Protein AF-A0A1G3ZNA2-F1 (afdb_monomer_lite)

pLDDT: mean 89.05, std 10.13, range [45.25, 96.88]

Foldseek 3Di:
DLVVVLVVQLVVCVVVLVLVSNLVSLLVVCLVVVLPPVSLVSLLVSLVSVVVVCVVVDDPVNVVCVVVLVVVLVVLLVVLVVCVVVVVLSVSSSSLSVSCSNVVLDLSSLVSQLVSQVSDVVRSLSSNLVSLVSNLVPDDLLDPVNLVSLLVSLVSQQPADPVRARNHLPSSLVSLVSNCVNPVPPPSSVVSNVSSVVSVVVVVVVPDPPPD

Structure (mmCIF, N/CA/C/O backbone):
data_AF-A0A1G3ZNA2-F1
#
_entry.id   AF-A0A1G3ZNA2-F1
#
loop_
_atom_site.group_PDB
_atom_site.id
_atom_site.type_symbol
_atom_site.label_atom_id
_atom_site.label_alt_id
_atom_site.label_comp_id
_atom_site.label_asym_id
_atom_site.label_entity_id
_atom_site.label_seq_id
_atom_site.pdbx_PDB_ins_code
_atom_site.Cartn_x
_atom_site.Cartn_y
_atom_site.Cartn_z
_atom_site.occupancy
_atom_site.B_iso_or_equiv
_atom_site.auth_seq_id
_atom_site.auth_comp_id
_atom_site.auth_asym_id
_atom_site.auth_atom_id
_atom_site.pdbx_PDB_model_num
ATOM 1 N N . MET A 1 1 ? -20.125 17.816 -2.958 1.00 62.84 1 MET A N 1
ATOM 2 C CA . MET A 1 1 ? -20.484 18.181 -1.564 1.00 62.84 1 MET A CA 1
ATOM 3 C C . MET A 1 1 ? -20.274 17.024 -0.586 1.00 62.84 1 MET A C 1
ATOM 5 O O . MET A 1 1 ? -19.603 17.239 0.411 1.00 62.84 1 MET A O 1
ATOM 9 N N . LEU A 1 2 ? -20.735 15.800 -0.886 1.00 81.75 2 LEU A N 1
ATOM 10 C CA . LEU A 1 2 ? -20.576 14.622 -0.008 1.00 81.75 2 LEU A CA 1
ATOM 11 C C . LEU A 1 2 ? -19.120 14.313 0.393 1.00 81.75 2 LEU A C 1
ATOM 13 O O . LEU A 1 2 ? -18.836 14.129 1.573 1.00 81.75 2 LEU A O 1
ATOM 17 N N . LYS A 1 3 ? -18.173 14.338 -0.556 1.00 87.25 3 LYS A N 1
ATOM 18 C CA . LYS A 1 3 ? -16.741 14.115 -0.281 1.00 87.25 3 LYS A CA 1
ATOM 19 C C . LYS A 1 3 ? -16.181 15.053 0.794 1.00 87.25 3 LYS A C 1
ATOM 21 O O . LYS A 1 3 ? -15.595 14.597 1.771 1.00 87.25 3 LYS A O 1
ATOM 26 N N . GLN A 1 4 ? -16.405 16.360 0.645 1.00 89.62 4 GLN A N 1
ATOM 27 C CA . GLN A 1 4 ? -15.952 17.373 1.607 1.00 89.62 4 GLN A CA 1
ATOM 28 C C . GLN A 1 4 ? -16.576 17.163 2.990 1.00 89.62 4 GLN A C 1
ATOM 30 O O . GLN A 1 4 ? -15.895 17.311 4.004 1.00 89.62 4 GLN A O 1
ATOM 35 N N . GLU A 1 5 ? -17.848 16.767 3.041 1.00 92.56 5 GLU A N 1
ATOM 36 C CA . GLU A 1 5 ? -18.521 16.455 4.298 1.00 92.56 5 GLU A CA 1
ATOM 37 C C . GLU A 1 5 ? -17.860 15.262 5.006 1.00 92.56 5 GLU A C 1
ATOM 39 O O . GLU A 1 5 ? -17.520 15.372 6.188 1.00 92.56 5 GLU A O 1
ATOM 44 N N . PHE A 1 6 ? -17.594 14.162 4.290 1.00 93.12 6 PHE A N 1
ATOM 45 C CA . PHE A 1 6 ? -16.893 12.999 4.845 1.00 93.12 6 PHE A CA 1
ATOM 46 C C . PHE A 1 6 ? -15.496 13.357 5.358 1.00 93.12 6 PHE A C 1
ATOM 48 O O . PHE A 1 6 ? -15.155 12.987 6.483 1.00 93.12 6 PHE A O 1
ATOM 55 N N . PHE A 1 7 ? -14.715 14.123 4.590 1.00 93.94 7 PHE A N 1
ATOM 56 C CA . PHE A 1 7 ? -13.399 14.593 5.029 1.00 93.94 7 PHE A CA 1
ATOM 57 C C . PHE A 1 7 ? -13.486 15.478 6.269 1.00 93.94 7 PHE A C 1
ATOM 59 O O . PHE A 1 7 ? -12.749 15.251 7.223 1.00 93.94 7 PHE A O 1
ATOM 66 N N . SER A 1 8 ? -14.418 16.431 6.316 1.00 94.81 8 SER A N 1
ATOM 67 C CA . SER A 1 8 ? -14.576 17.308 7.481 1.00 94.81 8 SER A CA 1
ATOM 68 C C . SER A 1 8 ? -14.894 16.522 8.761 1.00 94.81 8 SER A C 1
ATOM 70 O O . SER A 1 8 ? -14.314 16.787 9.816 1.00 94.81 8 SER A O 1
ATOM 72 N N . LYS A 1 9 ? -15.762 15.503 8.673 1.00 95.69 9 LYS A N 1
ATOM 73 C CA . LYS A 1 9 ? -16.102 14.619 9.798 1.00 95.69 9 LYS A CA 1
ATOM 74 C C . LYS A 1 9 ? -14.915 13.747 10.200 1.00 95.69 9 LYS A C 1
ATOM 76 O O . LYS A 1 9 ? -14.642 13.602 11.389 1.00 95.69 9 LYS A O 1
ATOM 81 N N . ALA A 1 10 ? -14.204 13.187 9.224 1.00 95.44 10 ALA A N 1
ATOM 82 C CA . ALA A 1 10 ? -13.059 12.317 9.461 1.00 95.44 10 ALA A CA 1
ATOM 83 C C . ALA A 1 10 ? -11.868 13.061 10.077 1.00 95.44 10 ALA A C 1
ATOM 85 O O . ALA A 1 10 ? -11.238 12.523 10.988 1.00 95.44 10 ALA A O 1
ATOM 86 N N . LEU A 1 11 ? -11.594 14.290 9.627 1.00 95.62 11 LEU A N 1
ATOM 87 C CA . LEU A 1 11 ? -10.539 15.150 10.163 1.00 95.62 11 LEU A CA 1
ATOM 88 C C . LEU A 1 11 ? -10.843 15.569 11.602 1.00 95.62 11 LEU A C 1
ATOM 90 O O . LEU A 1 11 ? -10.009 15.339 12.471 1.00 95.62 11 LEU A O 1
ATOM 94 N N . LYS A 1 12 ? -12.066 16.037 11.888 1.00 96.88 12 LYS A N 1
ATOM 95 C CA . LYS A 1 12 ? -12.501 16.316 13.269 1.00 96.88 12 LYS A CA 1
ATOM 96 C C . LYS A 1 12 ? -12.360 15.082 14.162 1.00 96.88 12 LYS A C 1
ATOM 98 O O . LYS A 1 12 ? -11.807 15.156 15.253 1.00 96.88 12 LYS A O 1
ATOM 103 N N . ALA A 1 13 ? -12.815 13.916 13.699 1.00 95.88 13 ALA A N 1
ATOM 104 C CA . ALA A 1 13 ? -12.649 12.671 14.448 1.00 95.88 13 ALA A CA 1
ATOM 105 C C . ALA A 1 13 ? -11.168 12.326 14.692 1.00 95.88 13 ALA A C 1
ATOM 107 O O . ALA A 1 13 ? -10.822 11.864 15.780 1.00 95.88 13 ALA A O 1
ATOM 108 N N . MET A 1 14 ? -10.294 12.597 13.719 1.00 95.00 14 MET A N 1
ATOM 109 C CA . MET A 1 14 ? -8.856 12.362 13.835 1.00 95.00 14 MET A CA 1
ATOM 110 C C . MET A 1 14 ? -8.210 13.300 14.865 1.00 95.00 14 MET A C 1
ATOM 112 O O . MET A 1 14 ? -7.397 12.843 15.668 1.00 95.00 14 MET A O 1
ATOM 116 N N . GLU A 1 15 ? -8.608 14.575 14.898 1.00 95.19 15 GLU A N 1
ATOM 117 C CA . GLU A 1 15 ? -8.178 15.559 15.907 1.00 95.19 15 GLU A CA 1
ATOM 118 C C . GLU A 1 15 ? -8.543 15.103 17.325 1.00 95.19 15 GLU A C 1
ATOM 120 O O . GLU A 1 15 ? -7.711 15.135 18.233 1.00 95.19 15 GLU A O 1
ATOM 125 N N . PHE A 1 16 ? -9.751 14.559 17.501 1.00 95.69 16 PHE A N 1
ATOM 126 C CA . PHE A 1 16 ? -10.198 13.965 18.765 1.00 95.69 16 PHE A CA 1
ATOM 127 C C . PHE A 1 16 ? -9.634 12.558 19.033 1.00 95.69 16 PHE A C 1
ATOM 129 O O . PHE A 1 16 ? -10.037 11.908 19.999 1.00 95.69 16 PHE A O 1
ATOM 136 N N . LYS A 1 17 ? -8.708 12.058 18.200 1.00 94.50 17 LYS A N 1
ATOM 137 C CA . LYS A 1 17 ? -8.129 10.702 18.283 1.00 94.50 17 LYS A CA 1
ATOM 138 C C . LYS A 1 17 ? -9.183 9.584 18.276 1.00 94.50 17 LYS A C 1
ATOM 140 O O . LYS A 1 17 ? -8.945 8.483 18.782 1.00 94.50 17 LYS A O 1
ATOM 145 N N . ASN A 1 18 ? -10.348 9.850 17.690 1.00 95.81 18 ASN A N 1
ATOM 146 C CA . ASN A 1 18 ? -11.407 8.876 17.462 1.00 95.81 18 ASN A CA 1
ATOM 147 C C . ASN A 1 18 ? -11.158 8.151 16.132 1.00 95.81 18 ASN A C 1
ATOM 149 O O . ASN A 1 18 ? -11.825 8.378 15.120 1.00 95.81 18 ASN A O 1
ATOM 153 N N . TYR A 1 19 ? -10.161 7.267 16.153 1.00 95.75 19 TYR A N 1
ATOM 154 C CA . TYR A 1 19 ? -9.684 6.571 14.961 1.00 95.75 19 TYR A CA 1
ATOM 155 C C . TYR A 1 19 ? -10.745 5.666 14.327 1.00 95.75 19 TYR A C 1
ATOM 157 O O . TYR A 1 19 ? -10.782 5.545 13.107 1.00 95.75 19 TYR A O 1
ATOM 165 N N . ASP A 1 20 ? -11.625 5.060 15.129 1.00 94.81 20 ASP A N 1
ATOM 166 C CA . ASP A 1 20 ? -12.709 4.211 14.622 1.00 94.81 20 ASP A CA 1
ATOM 167 C C . ASP A 1 20 ? -13.671 5.009 13.737 1.00 94.81 20 ASP A C 1
ATOM 169 O O . ASP A 1 20 ? -14.027 4.565 12.645 1.00 94.81 20 ASP A O 1
ATOM 173 N N . SER A 1 21 ? -14.026 6.224 14.164 1.00 95.38 21 SER A N 1
ATOM 174 C CA . SER A 1 21 ? -14.893 7.104 13.377 1.00 95.38 21 SER A CA 1
ATOM 175 C C . SER A 1 21 ? -14.189 7.621 12.124 1.00 95.38 21 SER A C 1
ATOM 177 O O . SER A 1 21 ? -14.803 7.658 11.061 1.00 95.38 21 SER A O 1
ATOM 179 N N . THR A 1 22 ? -12.901 7.976 12.207 1.00 96.69 22 THR A N 1
ATOM 180 C CA . THR A 1 22 ? -12.117 8.368 11.023 1.00 96.69 22 THR A CA 1
ATOM 181 C C . THR A 1 22 ? -12.086 7.248 9.982 1.00 96.69 22 THR A C 1
ATOM 183 O O . THR A 1 22 ? -12.386 7.497 8.816 1.00 96.69 22 THR A O 1
ATOM 186 N N . ILE A 1 23 ? -11.788 6.012 10.398 1.00 96.38 23 ILE A N 1
ATOM 187 C CA . ILE A 1 23 ? -11.774 4.843 9.508 1.00 96.38 23 ILE A CA 1
ATOM 188 C C . ILE A 1 23 ? -13.160 4.627 8.893 1.00 96.38 23 ILE A C 1
ATOM 190 O O . ILE A 1 23 ? -13.258 4.461 7.681 1.00 96.38 23 ILE A O 1
ATOM 194 N N . TYR A 1 24 ? -14.226 4.684 9.698 1.00 95.88 24 TYR A N 1
ATOM 195 C CA . TYR A 1 24 ? -15.600 4.508 9.226 1.00 95.88 24 TYR A CA 1
ATOM 196 C C . TYR A 1 24 ? -15.977 5.516 8.133 1.00 95.88 24 TYR A C 1
ATOM 198 O O . TYR A 1 24 ? -16.432 5.120 7.061 1.00 95.88 24 TYR A O 1
ATOM 206 N N . TRP A 1 25 ? -15.761 6.814 8.370 1.00 96.25 25 TRP A N 1
ATOM 207 C CA . TRP A 1 25 ? -16.115 7.846 7.392 1.00 96.25 25 TRP A CA 1
ATOM 208 C C . TRP A 1 25 ? -15.314 7.719 6.098 1.00 96.25 25 TRP A C 1
ATOM 210 O O . TRP A 1 25 ? -15.872 7.898 5.018 1.00 96.25 25 TRP A O 1
ATOM 220 N N . MET A 1 26 ? -14.029 7.370 6.191 1.00 96.44 26 MET A N 1
ATOM 221 C CA . MET A 1 26 ? -13.202 7.163 5.004 1.00 96.44 26 MET A CA 1
ATOM 222 C C . MET A 1 26 ? -13.595 5.898 4.241 1.00 96.44 26 MET A C 1
ATOM 224 O O . MET A 1 26 ? -13.663 5.938 3.020 1.00 96.44 26 MET A O 1
ATOM 228 N N . GLN A 1 27 ? -13.940 4.804 4.922 1.00 94.38 27 GLN A N 1
ATOM 229 C CA . GLN A 1 27 ? -14.444 3.594 4.265 1.00 94.38 27 GLN A CA 1
ATOM 230 C C . GLN A 1 27 ? -15.774 3.846 3.549 1.00 94.38 27 GLN A C 1
ATOM 232 O O . GLN A 1 27 ? -15.940 3.401 2.420 1.00 94.38 27 GLN A O 1
ATOM 237 N N . ARG A 1 28 ? -16.685 4.627 4.145 1.00 94.19 28 ARG A N 1
ATOM 238 C CA . ARG A 1 28 ? -17.930 5.054 3.484 1.00 94.19 28 ARG A CA 1
ATOM 239 C C . ARG A 1 28 ? -17.680 5.888 2.236 1.00 94.19 28 ARG A C 1
ATOM 241 O O . ARG A 1 28 ? -18.372 5.710 1.240 1.00 94.19 28 ARG A O 1
ATOM 248 N N . LEU A 1 29 ? -16.694 6.780 2.282 1.00 94.12 29 LEU A N 1
ATOM 249 C CA . LEU A 1 29 ? -16.289 7.530 1.100 1.00 94.12 29 LEU A CA 1
ATOM 250 C C . LEU A 1 29 ? -15.703 6.596 0.031 1.00 94.12 29 LEU A C 1
ATOM 252 O O . LEU A 1 29 ? -16.058 6.722 -1.131 1.00 94.12 29 LEU A O 1
ATOM 256 N N . LEU A 1 30 ? -14.877 5.622 0.416 1.00 93.56 30 LEU A N 1
ATOM 257 C CA . LEU A 1 30 ? -14.261 4.658 -0.504 1.00 93.56 30 LEU A CA 1
ATOM 258 C C . LEU A 1 30 ? -15.250 3.645 -1.097 1.00 93.56 30 LEU A C 1
ATOM 260 O O . LEU A 1 30 ? -14.999 3.114 -2.174 1.00 93.56 30 LEU A O 1
ATOM 264 N N . GLU A 1 31 ? -16.381 3.385 -0.438 1.00 92.31 31 GLU A N 1
ATOM 265 C CA . GLU A 1 31 ? -17.504 2.645 -1.032 1.00 92.31 31 GLU A CA 1
ATOM 266 C C . GLU A 1 31 ? -18.092 3.389 -2.246 1.00 92.31 31 GLU A C 1
ATOM 268 O O . GLU A 1 31 ? -18.599 2.744 -3.162 1.00 92.31 31 GLU A O 1
ATOM 273 N N . GLN A 1 32 ? -18.011 4.725 -2.260 1.00 91.31 32 GLN A N 1
ATOM 274 C CA . GLN A 1 32 ? -18.531 5.587 -3.326 1.00 91.31 32 GLN A CA 1
ATOM 275 C C . GLN A 1 32 ? -17.454 5.951 -4.361 1.00 91.31 32 GLN A C 1
ATOM 277 O O . GLN A 1 32 ? -17.686 5.831 -5.560 1.00 91.31 32 GLN A O 1
ATOM 282 N N . GLU A 1 33 ? -16.275 6.374 -3.899 1.00 91.50 33 GLU A N 1
ATOM 283 C CA . GLU A 1 33 ? -15.139 6.834 -4.706 1.00 91.50 33 GLU A CA 1
ATOM 284 C C . GLU A 1 33 ? -13.919 5.936 -4.462 1.00 91.50 33 GLU A C 1
ATOM 286 O O . GLU A 1 33 ? -13.092 6.174 -3.576 1.00 91.50 33 GLU A O 1
ATOM 291 N N . GLN A 1 34 ? -13.791 4.880 -5.264 1.00 88.44 34 GLN A N 1
ATOM 292 C CA . GLN A 1 34 ? -12.715 3.894 -5.122 1.00 88.44 34 GLN A CA 1
ATOM 293 C C . GLN A 1 34 ? -11.367 4.351 -5.664 1.00 88.44 34 GLN A C 1
ATOM 295 O O . GLN A 1 34 ? -10.378 3.655 -5.485 1.00 88.44 34 GLN A O 1
ATOM 300 N N . ASP A 1 35 ? -11.261 5.505 -6.287 1.00 89.94 35 ASP A N 1
ATOM 301 C CA . ASP A 1 35 ? -10.009 6.090 -6.762 1.00 89.94 35 ASP A CA 1
ATOM 302 C C . ASP A 1 35 ? -9.413 7.095 -5.760 1.00 89.94 35 ASP A C 1
ATOM 304 O O . ASP A 1 35 ? -8.260 7.502 -5.897 1.00 89.94 35 ASP A O 1
ATOM 308 N N . CYS A 1 36 ? -10.151 7.455 -4.702 1.00 93.88 36 CYS A N 1
ATOM 309 C CA . CYS A 1 36 ? -9.722 8.470 -3.747 1.00 93.88 36 CYS A CA 1
ATOM 310 C C . CYS A 1 36 ? -8.544 7.987 -2.877 1.00 93.88 36 CYS A C 1
ATOM 312 O O . CYS A 1 36 ? -8.714 7.333 -1.843 1.00 93.88 36 CYS A O 1
ATOM 314 N N . LEU A 1 37 ? -7.320 8.323 -3.290 1.00 94.31 37 LEU A N 1
ATOM 315 C CA . LEU A 1 37 ? -6.096 7.985 -2.559 1.00 94.31 37 LEU A CA 1
ATOM 316 C C . LEU A 1 37 ? -6.026 8.673 -1.189 1.00 94.31 37 LEU A C 1
ATOM 318 O O . LEU A 1 37 ? -5.658 8.044 -0.201 1.00 94.31 37 LEU A O 1
ATOM 322 N N . GLU A 1 38 ? -6.416 9.942 -1.110 1.00 94.88 38 GLU A N 1
ATOM 323 C CA . GLU A 1 38 ? -6.369 10.740 0.123 1.00 94.88 38 GLU A CA 1
ATOM 324 C C . GLU A 1 38 ? -7.197 10.099 1.247 1.00 94.88 38 GLU A C 1
ATOM 326 O O . GLU A 1 38 ? -6.752 10.009 2.393 1.00 94.88 38 GLU A O 1
ATOM 331 N N . ALA A 1 39 ? -8.381 9.575 0.909 1.00 95.31 39 ALA A N 1
ATOM 332 C CA . ALA A 1 39 ? -9.236 8.877 1.861 1.00 95.31 39 ALA A CA 1
ATOM 333 C C . ALA A 1 39 ? -8.575 7.588 2.371 1.00 95.31 39 ALA A C 1
ATOM 335 O O . ALA A 1 39 ? -8.612 7.311 3.572 1.00 95.31 39 ALA A O 1
ATOM 336 N N . ARG A 1 40 ? -7.896 6.835 1.493 1.00 95.38 40 ARG A N 1
ATOM 337 C CA . ARG A 1 40 ? -7.120 5.643 1.883 1.00 95.38 40 ARG A CA 1
ATOM 338 C C . ARG A 1 40 ? -5.948 5.983 2.782 1.00 95.38 40 ARG A C 1
ATOM 340 O O . ARG A 1 40 ? -5.722 5.291 3.772 1.00 95.38 40 ARG A O 1
ATOM 347 N N . GLN A 1 41 ? -5.213 7.043 2.461 1.00 95.62 41 GLN A N 1
ATOM 348 C CA . GLN A 1 41 ? -4.087 7.510 3.266 1.00 95.62 41 GLN A CA 1
ATOM 349 C C . GLN A 1 41 ? -4.550 7.914 4.668 1.00 95.62 41 GLN A C 1
ATOM 351 O O . GLN A 1 41 ? -3.955 7.485 5.660 1.00 95.62 41 GLN A O 1
ATOM 356 N N . LEU A 1 42 ? -5.651 8.666 4.774 1.00 96.44 42 LEU A N 1
ATOM 357 C CA . LEU A 1 42 ? -6.208 9.070 6.064 1.00 96.44 42 LEU A CA 1
ATOM 358 C C . LEU A 1 42 ? -6.743 7.868 6.859 1.00 96.44 42 LEU A C 1
ATOM 360 O O . LEU A 1 42 ? -6.435 7.735 8.046 1.00 96.44 42 LEU A O 1
ATOM 364 N N . ALA A 1 43 ? -7.471 6.953 6.207 1.00 96.12 43 ALA A N 1
ATOM 365 C CA . ALA A 1 43 ? -7.933 5.706 6.818 1.00 96.12 43 ALA A CA 1
ATOM 366 C C . ALA A 1 43 ? -6.760 4.866 7.341 1.00 96.12 43 ALA A C 1
ATOM 368 O O . ALA A 1 43 ? -6.794 4.383 8.474 1.00 96.12 43 ALA A O 1
ATOM 369 N N . ARG A 1 44 ? -5.691 4.734 6.545 1.00 95.56 44 ARG A N 1
ATOM 370 C CA . ARG A 1 44 ? -4.487 3.990 6.917 1.00 95.56 44 ARG A CA 1
ATOM 371 C C . ARG A 1 44 ? -3.784 4.607 8.107 1.00 95.56 44 ARG A C 1
ATOM 373 O O . ARG A 1 44 ? -3.421 3.888 9.032 1.00 95.56 44 ARG A O 1
ATOM 380 N N . ARG A 1 45 ? -3.613 5.929 8.102 1.00 95.31 45 ARG A N 1
ATOM 381 C CA . ARG A 1 45 ? -2.996 6.659 9.209 1.00 95.31 45 ARG A CA 1
ATOM 382 C C . ARG A 1 45 ? -3.776 6.437 10.502 1.00 95.31 45 ARG A C 1
ATOM 384 O O . ARG A 1 45 ? -3.178 6.094 11.517 1.00 95.31 45 ARG A O 1
ATOM 391 N N . ALA A 1 46 ? -5.102 6.555 10.456 1.00 96.44 46 ALA A N 1
ATOM 392 C CA . ALA A 1 46 ? -5.957 6.272 11.606 1.00 96.44 46 ALA A CA 1
ATOM 393 C C . ALA A 1 46 ? -5.850 4.805 12.063 1.00 96.44 46 ALA A C 1
ATOM 395 O O . ALA A 1 46 ? -5.745 4.539 13.260 1.00 96.44 46 ALA A O 1
ATOM 396 N N . ALA A 1 47 ? -5.814 3.850 11.128 1.00 95.06 47 ALA A N 1
ATOM 397 C CA . ALA A 1 47 ? -5.649 2.429 11.429 1.00 95.06 47 ALA A CA 1
ATOM 398 C C . ALA A 1 47 ? -4.308 2.122 12.112 1.00 95.06 47 ALA A C 1
ATOM 400 O O . ALA A 1 47 ? -4.290 1.389 13.102 1.00 95.06 47 ALA A O 1
ATOM 401 N N . LEU A 1 48 ? -3.211 2.716 11.637 1.00 93.94 48 LEU A N 1
ATOM 402 C CA . LEU A 1 48 ? -1.876 2.578 12.224 1.00 93.94 48 LEU A CA 1
ATOM 403 C C . LEU A 1 48 ? -1.809 3.176 13.632 1.00 93.94 48 LEU A C 1
ATOM 405 O O . LEU A 1 48 ? -1.334 2.520 14.554 1.00 93.94 48 LEU A O 1
ATOM 409 N N . GLU A 1 49 ? -2.328 4.388 13.837 1.00 93.88 49 GLU A N 1
ATOM 410 C CA . GLU A 1 49 ? -2.358 5.016 15.166 1.00 93.88 49 GLU A CA 1
ATOM 411 C C . GLU A 1 49 ? -3.236 4.230 16.152 1.00 93.88 49 GLU A C 1
ATOM 413 O O . GLU A 1 49 ? -2.871 4.029 17.316 1.00 93.88 49 GLU A O 1
ATOM 418 N N . ARG A 1 50 ? -4.363 3.689 15.675 1.00 92.88 50 ARG A N 1
ATOM 419 C CA . ARG A 1 50 ? -5.201 2.769 16.450 1.00 92.88 50 ARG A CA 1
ATOM 420 C C . ARG A 1 50 ? -4.461 1.480 16.799 1.00 92.88 50 ARG A C 1
ATOM 422 O O . ARG A 1 50 ? -4.577 1.015 17.932 1.00 92.88 50 ARG A O 1
ATOM 429 N N . TRP A 1 51 ? -3.721 0.906 15.852 1.00 90.25 51 TRP A N 1
ATOM 430 C CA . TRP A 1 51 ? -2.936 -0.311 16.053 1.00 90.25 51 TRP A CA 1
ATOM 431 C C . TRP A 1 51 ? -1.839 -0.101 17.096 1.00 90.25 51 TRP A C 1
ATOM 433 O O . TRP A 1 51 ? -1.812 -0.824 18.089 1.00 90.25 51 TRP A O 1
ATOM 443 N N . LYS A 1 52 ? -1.028 0.954 16.952 1.00 89.94 52 LYS A N 1
ATOM 444 C CA . LYS A 1 52 ? 0.003 1.340 17.928 1.00 89.94 52 LYS A CA 1
ATOM 445 C C . LYS A 1 52 ? -0.579 1.520 19.328 1.00 89.94 52 LYS A C 1
ATOM 447 O O . LYS A 1 52 ? -0.037 0.992 20.296 1.00 89.94 52 LYS A O 1
ATOM 452 N N . LYS A 1 53 ? -1.716 2.221 19.445 1.00 88.25 53 LYS A N 1
ATOM 453 C CA . LYS A 1 53 ? -2.407 2.405 20.731 1.00 88.25 53 LYS A CA 1
ATOM 454 C C . LYS A 1 53 ? -2.831 1.064 21.334 1.00 88.25 53 LYS A C 1
ATOM 456 O O . LYS A 1 53 ? -2.603 0.845 22.517 1.00 88.25 53 LYS A O 1
ATOM 461 N N . ARG A 1 54 ? -3.408 0.163 20.528 1.00 85.38 54 ARG A N 1
ATOM 462 C CA . ARG A 1 54 ? -3.796 -1.187 20.971 1.00 85.38 54 ARG A CA 1
ATOM 463 C C . ARG A 1 54 ? -2.595 -2.018 21.401 1.00 85.38 54 ARG A C 1
ATOM 465 O O . ARG A 1 54 ? -2.703 -2.727 22.393 1.00 85.38 54 ARG A O 1
ATOM 472 N N . GLU A 1 55 ? -1.475 -1.937 20.687 1.00 81.44 55 GLU A N 1
ATOM 473 C CA . GLU A 1 55 ? -0.245 -2.643 21.054 1.00 81.44 55 GLU A CA 1
ATOM 474 C C . GLU A 1 55 ? 0.351 -2.123 22.359 1.00 81.44 55 GLU A C 1
ATOM 476 O O . GLU A 1 55 ? 0.712 -2.927 23.217 1.00 81.44 55 GLU A O 1
ATOM 481 N N . ALA A 1 56 ? 0.387 -0.803 22.547 1.00 83.19 56 ALA A N 1
ATOM 482 C CA . ALA A 1 56 ? 0.862 -0.188 23.783 1.00 83.19 56 ALA A CA 1
ATOM 483 C C . ALA A 1 56 ? 0.012 -0.589 25.000 1.00 83.19 56 ALA A C 1
ATOM 485 O O . ALA A 1 56 ? 0.542 -0.768 26.093 1.00 83.19 56 ALA A O 1
ATOM 486 N N . THR A 1 57 ? -1.299 -0.779 24.818 1.00 80.31 57 THR A N 1
ATOM 487 C CA . THR A 1 57 ? -2.214 -1.202 25.890 1.00 80.31 57 THR A CA 1
ATOM 488 C C . THR A 1 57 ? -2.441 -2.719 25.939 1.00 80.31 57 THR A C 1
ATOM 490 O O . THR A 1 57 ? -3.312 -3.177 26.680 1.00 80.31 57 THR A O 1
ATOM 493 N N . ALA A 1 58 ? -1.712 -3.513 25.143 1.00 77.06 58 ALA A N 1
ATOM 494 C CA . ALA A 1 58 ? -1.974 -4.942 25.005 1.00 77.06 58 ALA A CA 1
ATOM 495 C C . ALA A 1 58 ? -1.499 -5.749 26.224 1.00 77.06 58 ALA A C 1
ATOM 497 O O . ALA A 1 58 ? -0.298 -5.949 26.458 1.00 77.06 58 ALA A O 1
ATOM 498 N N . THR A 1 59 ? -2.457 -6.327 26.948 1.00 72.88 59 THR A N 1
ATOM 499 C CA . THR A 1 59 ? -2.194 -7.342 27.980 1.00 72.88 59 THR A CA 1
ATOM 500 C C . THR A 1 59 ? -1.633 -8.632 27.363 1.00 72.88 59 THR A C 1
ATOM 502 O O . THR A 1 59 ? -1.791 -8.903 26.170 1.00 72.88 59 THR A O 1
ATOM 505 N N . SER A 1 60 ? -0.970 -9.464 28.171 1.00 69.38 60 SER A N 1
ATOM 506 C CA . SER A 1 60 ? -0.384 -10.750 27.744 1.00 69.38 60 SER A CA 1
ATOM 507 C C . SER A 1 60 ? -1.388 -11.667 27.026 1.00 69.38 60 SER A C 1
ATOM 509 O O . SER A 1 60 ? -1.046 -12.284 26.020 1.00 69.38 60 SER A O 1
ATOM 511 N N . VAL A 1 61 ? -2.651 -11.676 27.464 1.00 67.50 61 VAL A N 1
ATOM 512 C CA . VAL A 1 61 ? -3.749 -12.431 26.830 1.00 67.50 61 VAL A CA 1
ATOM 513 C C . VAL A 1 61 ? -4.072 -11.908 25.424 1.00 67.50 61 VAL A C 1
ATOM 515 O O . VAL A 1 61 ? -4.247 -12.691 24.493 1.00 67.50 61 VAL A O 1
ATOM 518 N N . GLN A 1 62 ? -4.077 -10.588 25.215 1.00 66.19 62 GLN A N 1
ATOM 519 C CA . GLN A 1 62 ? -4.319 -9.994 23.892 1.00 66.19 62 GLN A CA 1
ATOM 520 C C . GLN A 1 62 ? -3.172 -10.275 22.911 1.00 66.19 62 GLN A C 1
ATOM 522 O O . GLN A 1 62 ? -3.410 -10.438 21.714 1.00 66.19 62 GLN A O 1
ATOM 527 N N . ARG A 1 63 ? -1.937 -10.413 23.412 1.00 66.06 63 ARG A N 1
ATOM 528 C CA . ARG A 1 63 ? -0.797 -10.889 22.614 1.00 66.06 63 ARG A CA 1
ATOM 529 C C . ARG A 1 63 ? -0.975 -12.336 22.152 1.00 66.06 63 ARG A C 1
ATOM 531 O O . ARG A 1 63 ? -0.676 -12.624 20.996 1.00 66.06 63 ARG A O 1
ATOM 538 N N . LEU A 1 64 ? -1.520 -13.215 22.996 1.00 65.25 64 LEU A N 1
ATOM 539 C CA . LEU A 1 64 ? -1.836 -14.603 22.625 1.00 65.25 64 LEU A CA 1
ATOM 540 C C . LEU A 1 64 ? -2.976 -14.684 21.594 1.00 65.25 64 LEU A C 1
ATOM 542 O O . LEU A 1 64 ? -2.942 -15.517 20.688 1.00 65.25 64 LEU A O 1
ATOM 546 N N . LEU A 1 65 ? -3.938 -13.757 21.649 1.00 68.56 65 LEU A N 1
ATOM 547 C CA . LEU A 1 65 ? -5.023 -13.669 20.667 1.00 68.56 65 LEU A CA 1
ATOM 548 C C . LEU A 1 65 ? -4.571 -13.220 19.262 1.00 68.56 65 LEU A C 1
ATOM 550 O O . LEU A 1 65 ? -5.344 -13.354 18.313 1.00 68.56 65 LEU A O 1
ATOM 554 N N . ARG A 1 66 ? -3.317 -12.772 19.066 1.00 69.25 66 ARG A N 1
ATOM 555 C CA . ARG A 1 66 ? -2.763 -12.452 17.728 1.00 69.25 66 ARG A CA 1
ATOM 556 C C . ARG A 1 66 ? -2.897 -13.600 16.735 1.00 69.25 66 ARG A C 1
ATOM 558 O O . ARG A 1 66 ? -3.187 -13.357 15.566 1.00 69.25 66 ARG A O 1
ATOM 565 N N . ASN A 1 67 ? -2.729 -14.840 17.185 1.00 66.69 67 ASN A N 1
ATOM 566 C CA . ASN A 1 67 ? -2.855 -16.000 16.302 1.00 66.69 67 ASN A CA 1
ATOM 567 C C . ASN A 1 67 ? -4.303 -16.196 15.821 1.00 66.69 67 ASN A C 1
ATOM 569 O O . ASN A 1 67 ? -4.520 -16.485 14.647 1.00 66.69 67 ASN A O 1
ATOM 573 N N . PHE A 1 68 ? -5.298 -15.926 16.672 1.00 69.88 68 PHE A N 1
ATOM 574 C CA . PHE A 1 68 ? -6.709 -15.924 16.267 1.00 69.88 68 PHE A CA 1
ATOM 575 C C . PHE A 1 68 ? -7.024 -14.795 15.277 1.00 69.88 68 PHE A C 1
ATOM 577 O O . PHE A 1 68 ? -7.812 -14.980 14.348 1.00 69.88 68 PHE A O 1
ATOM 584 N N . PHE A 1 69 ? -6.383 -13.635 15.431 1.00 73.94 69 PHE A N 1
ATOM 585 C CA . PHE A 1 69 ? -6.522 -12.531 14.483 1.00 73.94 69 PHE A CA 1
ATOM 586 C C . PHE A 1 69 ? -5.935 -12.851 13.101 1.00 73.94 69 PHE A C 1
ATOM 588 O O . PHE A 1 69 ? -6.555 -12.504 12.097 1.00 73.94 69 PHE A O 1
ATOM 595 N N . LYS A 1 70 ? -4.817 -13.587 13.027 1.00 75.00 70 LYS A N 1
ATOM 596 C CA . LYS A 1 70 ? -4.257 -14.065 11.749 1.00 75.00 70 LYS A CA 1
ATOM 597 C C . LYS A 1 70 ? -5.222 -14.984 10.995 1.00 75.00 70 LYS A C 1
ATOM 599 O O . LYS A 1 70 ? -5.393 -14.822 9.791 1.00 75.00 70 LYS A O 1
ATOM 604 N N . ILE A 1 71 ? -5.903 -15.892 11.699 1.00 78.25 71 ILE A N 1
ATOM 605 C CA . ILE A 1 71 ? -6.913 -16.782 11.096 1.00 78.25 71 ILE A CA 1
ATOM 606 C C . ILE A 1 71 ? -8.086 -15.966 10.535 1.00 78.25 71 ILE A C 1
ATOM 608 O O . ILE A 1 71 ? -8.526 -16.200 9.411 1.00 78.25 71 ILE A O 1
ATOM 612 N N . LYS A 1 72 ? -8.570 -14.965 11.286 1.00 81.38 72 LYS A N 1
ATOM 613 C CA . LYS A 1 72 ? -9.631 -14.067 10.803 1.00 81.38 72 LYS A CA 1
ATOM 614 C C . LYS A 1 72 ? -9.203 -13.287 9.562 1.00 81.38 72 LYS A C 1
ATOM 616 O O . LYS A 1 72 ? -9.989 -13.200 8.622 1.00 81.38 72 LYS A O 1
ATOM 621 N N . SER A 1 73 ? -7.977 -12.758 9.542 1.00 85.25 73 SER A N 1
ATOM 622 C CA . SER A 1 73 ? -7.454 -12.056 8.367 1.00 85.25 73 SER A CA 1
ATOM 623 C C . SER A 1 73 ? -7.430 -12.964 7.135 1.00 85.25 73 SER A C 1
ATOM 625 O O . SER A 1 73 ? -7.984 -12.611 6.095 1.00 85.25 73 SER A O 1
ATOM 627 N N . PHE A 1 74 ? -6.909 -14.187 7.279 1.00 88.12 74 PHE A N 1
ATOM 628 C CA . PHE A 1 74 ? -6.835 -15.164 6.192 1.00 88.12 74 PHE A CA 1
ATOM 629 C C . PHE A 1 74 ? -8.197 -15.447 5.532 1.00 88.12 74 PHE A C 1
ATOM 631 O O . PHE A 1 74 ? -8.305 -15.463 4.302 1.00 88.12 74 PHE A O 1
ATOM 638 N N . LEU A 1 75 ? -9.259 -15.615 6.328 1.00 90.94 75 LEU A N 1
ATOM 639 C CA . LEU A 1 75 ? -10.615 -15.831 5.806 1.00 90.94 75 LEU A CA 1
ATOM 640 C C . LEU A 1 75 ? -11.124 -14.627 5.000 1.00 90.94 75 LEU A C 1
ATOM 642 O O . LEU A 1 75 ? -11.734 -14.792 3.942 1.00 90.94 75 LEU A O 1
ATOM 646 N N . ILE A 1 76 ? -10.851 -13.410 5.475 1.00 92.62 76 ILE A N 1
ATOM 647 C CA . ILE A 1 76 ? -11.277 -12.178 4.804 1.00 92.62 76 ILE A CA 1
ATOM 648 C C . ILE A 1 76 ? -10.487 -11.964 3.504 1.00 92.62 76 ILE A C 1
ATOM 650 O O . ILE A 1 76 ? -11.091 -11.644 2.480 1.00 92.62 76 ILE A O 1
ATOM 654 N N . VAL A 1 77 ? -9.172 -12.214 3.502 1.00 94.25 77 VAL A N 1
ATOM 655 C CA . VAL A 1 77 ? -8.343 -12.175 2.282 1.00 94.25 77 VAL A CA 1
ATOM 656 C C . VAL A 1 77 ? -8.837 -13.193 1.259 1.00 94.25 77 VAL A C 1
ATOM 658 O O . VAL A 1 77 ? -8.939 -12.875 0.077 1.00 94.25 77 VAL A O 1
ATOM 661 N N . THR A 1 78 ? -9.204 -14.399 1.694 1.00 94.75 78 THR A N 1
ATOM 662 C CA . THR A 1 78 ? -9.748 -15.433 0.799 1.00 94.75 78 THR A CA 1
ATOM 663 C C . THR A 1 78 ? -11.062 -14.979 0.161 1.00 94.75 78 THR A C 1
ATOM 665 O O . THR A 1 78 ? -11.246 -15.126 -1.048 1.00 94.75 78 THR A O 1
ATOM 668 N N . LYS A 1 79 ? -11.949 -14.343 0.938 1.00 95.19 79 LYS A N 1
ATOM 669 C CA . LYS A 1 79 ? -13.180 -13.732 0.415 1.00 95.19 79 LYS A CA 1
ATOM 670 C C . LYS A 1 79 ? -12.883 -12.627 -0.605 1.00 95.19 79 LYS A C 1
ATOM 672 O O . LYS A 1 79 ? -1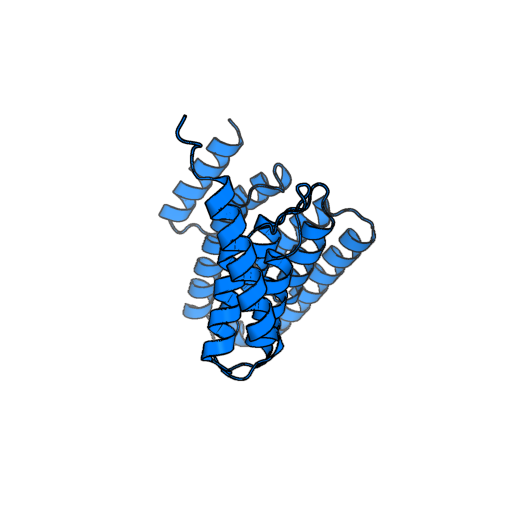3.512 -12.599 -1.661 1.00 95.19 79 LYS A O 1
ATOM 677 N N . ALA A 1 80 ? -11.931 -11.738 -0.318 1.00 95.44 80 ALA A N 1
ATOM 678 C CA . ALA A 1 80 ? -11.516 -10.694 -1.256 1.00 95.44 80 ALA A CA 1
ATOM 679 C C . ALA A 1 80 ? -10.928 -11.291 -2.545 1.00 95.44 80 ALA A C 1
ATOM 681 O O . ALA A 1 80 ? -11.264 -10.847 -3.639 1.00 95.44 80 ALA A O 1
ATOM 682 N N . ARG A 1 81 ? -10.112 -12.347 -2.430 1.00 96.00 81 ARG A N 1
ATOM 683 C CA . ARG A 1 81 ? -9.507 -13.045 -3.571 1.00 96.00 81 ARG A CA 1
ATOM 684 C C . ARG A 1 81 ? -10.558 -13.709 -4.454 1.00 96.00 81 ARG A C 1
ATOM 686 O O . ARG A 1 81 ? -10.457 -13.630 -5.673 1.00 96.00 81 ARG A O 1
ATOM 693 N N . TYR A 1 82 ? -11.588 -14.302 -3.856 1.00 96.62 82 TYR A N 1
ATOM 694 C CA . TYR A 1 82 ? -12.724 -14.847 -4.597 1.00 96.62 82 TYR A CA 1
ATOM 695 C C . TYR A 1 82 ? -13.470 -13.761 -5.392 1.00 96.62 82 TYR A C 1
ATOM 697 O O . TYR A 1 82 ? -13.792 -13.962 -6.561 1.00 96.62 82 TYR A O 1
ATOM 705 N N . LEU A 1 83 ? -13.709 -12.589 -4.792 1.00 96.00 83 LEU A N 1
ATOM 706 C CA . LEU A 1 83 ? -14.334 -11.454 -5.487 1.00 96.00 83 LEU A CA 1
ATOM 707 C C . LEU A 1 83 ? -13.459 -10.940 -6.637 1.00 96.00 83 LEU A C 1
ATOM 709 O O . LEU A 1 83 ? -13.962 -10.742 -7.741 1.00 96.00 83 LEU A O 1
ATOM 713 N N . PHE A 1 84 ? -12.151 -10.814 -6.402 1.00 94.88 84 PHE A N 1
ATOM 714 C CA . PHE A 1 84 ? -11.171 -10.453 -7.427 1.00 94.88 84 PHE A CA 1
ATOM 715 C C . PHE A 1 84 ? -11.192 -11.428 -8.612 1.00 94.88 84 PHE A C 1
ATOM 717 O O . PHE A 1 84 ? -11.278 -10.999 -9.759 1.00 94.88 84 PHE A O 1
ATOM 724 N N . GLN A 1 85 ? -11.190 -12.739 -8.353 1.00 95.06 85 GLN A N 1
ATOM 725 C CA . GLN A 1 85 ? -11.248 -13.767 -9.402 1.00 95.06 85 GLN A CA 1
ATOM 726 C C . GLN A 1 85 ? -12.538 -13.709 -10.231 1.00 95.06 85 GLN A C 1
ATOM 728 O O . GLN A 1 85 ? -12.533 -14.083 -11.399 1.00 95.06 85 GLN A O 1
ATOM 733 N N . ARG A 1 86 ? -13.637 -13.218 -9.648 1.00 95.19 86 ARG A N 1
ATOM 734 C CA . ARG A 1 86 ? -14.909 -12.995 -10.350 1.00 95.19 86 ARG A CA 1
ATOM 735 C C . ARG A 1 86 ? -14.975 -11.674 -11.116 1.00 95.19 86 ARG A C 1
ATOM 737 O O . ARG A 1 86 ? -15.998 -11.405 -11.738 1.00 95.19 86 ARG A O 1
ATOM 744 N N . GLY A 1 87 ? -13.931 -10.851 -11.046 1.00 92.69 87 GLY A N 1
ATOM 745 C CA . GLY A 1 87 ? -13.907 -9.514 -11.638 1.00 92.69 87 GLY A CA 1
ATOM 746 C C . GLY A 1 87 ? -14.695 -8.465 -10.849 1.00 92.69 87 GLY A C 1
ATOM 747 O O . GLY A 1 87 ? -14.847 -7.343 -11.322 1.00 92.69 87 GLY A O 1
ATOM 748 N N . ASP A 1 88 ? -15.185 -8.782 -9.643 1.00 94.25 88 ASP A N 1
ATOM 749 C CA . ASP A 1 88 ? -15.879 -7.815 -8.782 1.00 94.25 88 ASP A CA 1
ATOM 750 C C . ASP A 1 88 ? -14.858 -7.040 -7.937 1.00 94.25 88 ASP A C 1
ATOM 752 O O . ASP A 1 88 ? -14.759 -7.182 -6.712 1.00 94.25 88 ASP A O 1
ATOM 756 N N . PHE A 1 89 ? -14.039 -6.243 -8.627 1.00 92.81 89 PHE A N 1
ATOM 757 C CA . PHE A 1 89 ? -12.959 -5.471 -8.013 1.00 92.81 89 PHE A CA 1
ATOM 758 C C . PHE A 1 89 ? -13.495 -4.461 -6.998 1.00 92.81 89 PHE A C 1
ATOM 760 O O . PHE A 1 89 ? -12.865 -4.230 -5.971 1.00 92.81 89 PHE A O 1
ATOM 767 N N . SER A 1 90 ? -14.692 -3.919 -7.242 1.00 91.56 90 SER A N 1
ATOM 768 C CA . SER A 1 90 ? -15.317 -2.931 -6.367 1.00 91.56 90 SER A CA 1
ATOM 769 C C . SER A 1 90 ? -15.607 -3.510 -4.987 1.00 91.56 90 SER A C 1
ATOM 771 O O . SER A 1 90 ? -15.173 -2.968 -3.966 1.00 91.56 90 SER A O 1
ATOM 773 N N . LYS A 1 91 ? -16.251 -4.680 -4.930 1.00 93.50 91 LYS A N 1
ATOM 774 C CA . LYS A 1 91 ? -16.466 -5.351 -3.645 1.00 93.50 91 LYS A CA 1
ATOM 775 C C . LYS A 1 91 ? -15.164 -5.862 -3.039 1.00 93.50 91 LYS A C 1
ATOM 777 O O . LYS A 1 91 ? -15.040 -5.862 -1.815 1.00 93.50 91 LYS A O 1
ATOM 782 N N . ALA A 1 92 ? -14.197 -6.284 -3.858 1.00 94.75 92 ALA A N 1
ATOM 783 C CA . ALA A 1 92 ? -12.884 -6.689 -3.361 1.00 94.75 92 ALA A CA 1
ATOM 784 C C . ALA A 1 92 ? -12.182 -5.531 -2.627 1.00 94.75 92 ALA A C 1
ATOM 786 O O . ALA A 1 92 ? -11.715 -5.734 -1.507 1.00 94.75 92 ALA A O 1
ATOM 787 N N . PHE A 1 93 ? -12.193 -4.316 -3.191 1.00 93.88 93 PHE A N 1
ATOM 788 C CA . PHE A 1 93 ? -11.666 -3.110 -2.548 1.00 93.88 93 PHE A CA 1
ATOM 789 C C . PHE A 1 93 ? -12.322 -2.850 -1.195 1.00 93.88 93 PHE A C 1
ATOM 791 O O . PHE A 1 93 ? -11.617 -2.718 -0.200 1.00 93.88 93 PHE A O 1
ATOM 798 N N . VAL A 1 94 ? -13.655 -2.857 -1.118 1.00 94.00 94 VAL A N 1
ATOM 799 C CA . VAL A 1 94 ? -14.373 -2.612 0.148 1.00 94.00 94 VAL A CA 1
ATOM 800 C C . VAL A 1 94 ? -13.988 -3.634 1.225 1.00 94.00 94 VAL A C 1
ATOM 802 O O . VAL A 1 94 ? -13.729 -3.271 2.375 1.00 94.00 94 VAL A O 1
ATOM 805 N N . VAL A 1 95 ? -13.896 -4.918 0.861 1.00 95.69 95 VAL A N 1
ATOM 806 C CA . VAL A 1 95 ? -13.477 -5.977 1.794 1.00 95.69 95 VAL A CA 1
ATOM 807 C C . VAL A 1 95 ? -12.035 -5.763 2.262 1.00 95.69 95 VAL A C 1
ATOM 809 O O . VAL A 1 95 ? -11.754 -5.906 3.454 1.00 95.69 95 VAL A O 1
ATOM 812 N N . LEU A 1 96 ? -11.131 -5.392 1.353 1.00 95.81 96 LEU A N 1
ATOM 813 C CA . LEU A 1 96 ? -9.733 -5.117 1.675 1.00 95.81 96 LEU A CA 1
ATOM 814 C C . LEU A 1 96 ? -9.574 -3.876 2.558 1.00 95.81 96 LEU A C 1
ATOM 816 O O . LEU A 1 96 ? -8.834 -3.935 3.534 1.00 95.81 96 LEU A O 1
ATOM 820 N N . GLU A 1 97 ? -10.291 -2.786 2.286 1.00 95.00 97 GLU A N 1
ATOM 821 C CA . GLU A 1 97 ? -10.256 -1.573 3.115 1.00 95.00 97 GLU A CA 1
ATOM 822 C C . GLU A 1 97 ? -10.785 -1.837 4.526 1.00 95.00 97 GLU A C 1
ATOM 824 O O . GLU A 1 97 ? -10.217 -1.363 5.514 1.00 95.00 97 GLU A O 1
ATOM 829 N N . SER A 1 98 ? -11.840 -2.647 4.648 1.00 94.12 98 SER A N 1
ATOM 830 C CA . SER A 1 98 ? -12.358 -3.092 5.944 1.00 94.12 98 SER A CA 1
ATOM 831 C C . SER A 1 98 ? -11.326 -3.911 6.721 1.00 94.12 98 SER A C 1
ATOM 833 O O . SER A 1 98 ? -11.086 -3.670 7.912 1.00 94.12 98 SER A O 1
ATOM 835 N N . LEU A 1 99 ? -10.675 -4.859 6.041 1.00 94.56 99 LEU A N 1
ATOM 836 C CA . LEU A 1 99 ? -9.640 -5.694 6.635 1.00 94.56 99 LEU A CA 1
ATOM 837 C C . LEU A 1 99 ? -8.461 -4.854 7.114 1.00 94.56 99 LEU A C 1
ATOM 839 O O . LEU A 1 99 ? -8.053 -4.947 8.268 1.00 94.56 99 LEU A O 1
ATOM 843 N N . LEU A 1 100 ? -7.952 -4.007 6.232 1.00 94.75 100 LEU A N 1
ATOM 844 C CA . LEU A 1 100 ? -6.781 -3.188 6.460 1.00 94.75 100 LEU A CA 1
ATOM 845 C C . LEU A 1 100 ? -7.024 -2.055 7.467 1.00 94.75 100 LEU A C 1
ATOM 847 O O . LEU A 1 100 ? -6.094 -1.635 8.153 1.00 94.75 100 LEU A O 1
ATOM 851 N N . GLY A 1 101 ? -8.271 -1.610 7.627 1.00 93.00 101 GLY A N 1
ATOM 852 C CA . GLY A 1 101 ? -8.658 -0.763 8.750 1.00 93.00 101 GLY A CA 1
ATOM 853 C C . GLY A 1 101 ? -8.361 -1.445 10.087 1.00 93.00 101 GLY A C 1
ATOM 854 O O . GLY A 1 101 ? -7.910 -0.790 11.024 1.00 93.00 101 GLY A O 1
ATOM 855 N N . ASN A 1 102 ? -8.564 -2.766 10.181 1.00 89.81 102 ASN A N 1
ATOM 856 C CA . ASN A 1 102 ? -8.333 -3.580 11.381 1.00 89.81 102 ASN A CA 1
ATOM 857 C C . ASN A 1 102 ? -6.912 -4.124 11.518 1.00 89.81 102 ASN A C 1
ATOM 859 O O . ASN A 1 102 ? -6.396 -4.152 12.635 1.00 89.81 102 ASN A O 1
ATOM 863 N N . PHE A 1 103 ? -6.299 -4.516 10.408 1.00 91.19 103 PHE A N 1
ATOM 864 C CA . PHE A 1 103 ? -4.965 -5.101 10.334 1.00 91.19 103 PHE A CA 1
ATOM 865 C C . PHE A 1 103 ? -4.145 -4.315 9.307 1.00 91.19 103 PHE A C 1
ATOM 867 O O . PHE A 1 103 ? -4.012 -4.740 8.160 1.00 91.19 103 PHE A O 1
ATOM 874 N N . PRO A 1 104 ? -3.611 -3.141 9.685 1.00 92.31 104 PRO A N 1
ATOM 875 C CA . PRO A 1 104 ? -2.976 -2.239 8.730 1.00 92.31 104 PRO A CA 1
ATOM 876 C C . PRO A 1 104 ? -1.684 -2.790 8.115 1.00 92.31 104 PRO A C 1
ATOM 878 O O . PRO A 1 104 ? -1.279 -2.295 7.065 1.00 92.31 104 PRO A O 1
ATOM 881 N N . HIS A 1 105 ? -1.094 -3.814 8.734 1.00 90.25 105 HIS A N 1
ATOM 882 C CA . HIS A 1 105 ? 0.165 -4.459 8.353 1.00 90.25 105 HIS A CA 1
ATOM 883 C C . HIS A 1 105 ? -0.033 -5.798 7.616 1.00 90.25 105 HIS A C 1
ATOM 885 O O . HIS A 1 105 ? 0.914 -6.563 7.454 1.00 90.25 105 HIS A O 1
ATOM 891 N N . ASP A 1 106 ? -1.264 -6.142 7.220 1.00 92.31 106 ASP A N 1
ATOM 892 C CA . ASP A 1 106 ? -1.520 -7.422 6.556 1.00 92.31 106 ASP A CA 1
ATOM 893 C C . ASP A 1 106 ? -0.926 -7.456 5.136 1.00 92.31 106 ASP A C 1
ATOM 895 O O . ASP A 1 106 ? -1.419 -6.794 4.218 1.00 92.31 106 ASP A O 1
ATOM 899 N N . GLU A 1 107 ? 0.147 -8.236 4.958 1.00 92.38 107 GLU A N 1
ATOM 900 C CA . GLU A 1 107 ? 0.875 -8.323 3.687 1.00 92.38 107 GLU A CA 1
ATOM 901 C C . GLU A 1 107 ? -0.004 -8.858 2.549 1.00 92.38 107 GLU A C 1
ATOM 903 O O . GLU A 1 107 ? 0.023 -8.332 1.435 1.00 92.38 107 GLU A O 1
ATOM 908 N N . ALA A 1 108 ? -0.794 -9.901 2.815 1.00 93.25 108 ALA A N 1
ATOM 909 C CA . ALA A 1 108 ? -1.594 -10.556 1.787 1.00 93.25 108 ALA A CA 1
ATOM 910 C C . ALA A 1 108 ? -2.695 -9.627 1.260 1.00 93.25 108 ALA A C 1
ATOM 912 O O . ALA A 1 108 ? -2.982 -9.614 0.061 1.00 93.25 108 ALA A O 1
ATOM 913 N N . ALA A 1 109 ? -3.275 -8.822 2.146 1.00 95.38 109 ALA A N 1
ATOM 914 C CA . ALA A 1 109 ? -4.254 -7.811 1.796 1.00 95.38 109 ALA A CA 1
ATOM 915 C C . ALA A 1 109 ? -3.649 -6.667 0.970 1.00 95.38 109 ALA A C 1
ATOM 917 O O . ALA A 1 109 ? -4.249 -6.272 -0.026 1.00 95.38 109 ALA A O 1
ATOM 918 N N . HIS A 1 110 ? -2.455 -6.172 1.315 1.00 95.81 110 HIS A N 1
ATOM 919 C CA . HIS A 1 110 ? -1.773 -5.151 0.506 1.00 95.81 110 HIS A CA 1
ATOM 920 C C . HIS A 1 110 ? -1.371 -5.666 -0.876 1.00 95.81 110 HIS A C 1
ATOM 922 O O . HIS A 1 110 ? -1.589 -4.972 -1.865 1.00 95.81 110 HIS A O 1
ATOM 928 N N . ARG A 1 111 ? -0.855 -6.898 -0.981 1.00 95.38 111 ARG A N 1
ATOM 929 C CA . ARG A 1 111 ? -0.547 -7.505 -2.288 1.00 95.38 111 ARG A CA 1
ATOM 930 C C . ARG A 1 111 ? -1.798 -7.652 -3.152 1.00 95.38 111 ARG A C 1
ATOM 932 O O . ARG A 1 111 ? -1.785 -7.273 -4.318 1.00 95.38 111 ARG A O 1
ATOM 939 N N . LEU A 1 112 ? -2.899 -8.128 -2.569 1.00 96.25 112 LEU A N 1
ATOM 940 C CA . LEU A 1 112 ? -4.160 -8.232 -3.300 1.00 96.25 112 LEU A CA 1
ATOM 941 C C . LEU A 1 112 ? -4.723 -6.850 -3.676 1.00 96.25 112 LEU A C 1
ATOM 943 O O . LEU A 1 112 ? -5.326 -6.712 -4.734 1.00 96.25 112 LEU A O 1
ATOM 947 N N . MET A 1 113 ? -4.485 -5.818 -2.860 1.00 95.56 113 MET A N 1
ATOM 948 C CA . MET A 1 113 ? -4.850 -4.435 -3.185 1.00 95.56 113 MET A CA 1
ATOM 949 C C . MET A 1 113 ? -4.121 -3.932 -4.435 1.00 95.56 113 MET A C 1
ATOM 951 O O . MET A 1 113 ? -4.754 -3.342 -5.309 1.00 95.56 113 MET A O 1
ATOM 955 N N . VAL A 1 114 ? -2.817 -4.209 -4.551 1.00 95.69 114 VAL A N 1
ATOM 956 C CA . VAL A 1 114 ? -2.030 -3.908 -5.757 1.00 95.69 114 VAL A CA 1
ATOM 957 C C . VAL A 1 114 ? -2.616 -4.627 -6.972 1.00 95.69 114 VAL A C 1
ATOM 959 O O . VAL A 1 114 ? -2.876 -3.992 -7.991 1.00 95.69 114 VAL A O 1
ATOM 962 N N . GLU A 1 115 ? -2.871 -5.935 -6.869 1.00 95.00 115 GLU A N 1
ATOM 963 C CA . GLU A 1 115 ? -3.453 -6.723 -7.965 1.00 95.00 115 GLU A CA 1
ATOM 964 C C . GLU A 1 115 ? -4.808 -6.149 -8.421 1.00 95.00 115 GLU A C 1
ATOM 966 O O . GLU A 1 115 ? -5.026 -5.955 -9.620 1.00 95.00 115 GLU A O 1
ATOM 971 N N . CYS A 1 116 ? -5.695 -5.814 -7.476 1.00 94.50 116 CYS A N 1
ATOM 972 C CA . CYS A 1 116 ? -6.982 -5.169 -7.750 1.00 94.50 116 CYS A CA 1
ATOM 973 C C . CYS A 1 116 ? -6.808 -3.816 -8.451 1.00 94.50 116 CYS A C 1
ATOM 975 O O . CYS A 1 116 ? -7.459 -3.559 -9.462 1.00 94.50 116 CYS A O 1
ATOM 977 N N . ALA A 1 117 ? -5.915 -2.964 -7.943 1.00 94.25 117 ALA A N 1
ATOM 978 C CA . ALA A 1 117 ? -5.653 -1.639 -8.499 1.00 94.25 117 ALA A CA 1
ATOM 979 C C . ALA A 1 117 ? -5.122 -1.700 -9.936 1.00 94.25 117 ALA A C 1
ATOM 981 O O . ALA A 1 117 ? -5.502 -0.874 -10.764 1.00 94.25 117 ALA A O 1
ATOM 982 N N . MET A 1 118 ? -4.307 -2.706 -10.252 1.00 93.00 118 MET A N 1
ATOM 983 C CA . MET A 1 118 ? -3.758 -2.905 -11.594 1.00 93.00 118 MET A CA 1
ATOM 984 C C . MET A 1 118 ? -4.752 -3.494 -12.591 1.00 93.00 118 MET A C 1
ATOM 986 O O . MET A 1 118 ? -4.614 -3.268 -13.791 1.00 93.00 118 MET A O 1
ATOM 990 N N . LYS A 1 119 ? -5.736 -4.264 -12.117 1.00 92.62 119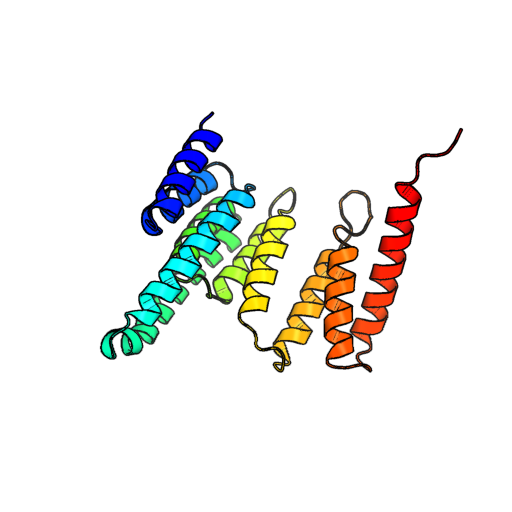 LYS A N 1
ATOM 991 C CA . LYS A 1 119 ? -6.817 -4.807 -12.955 1.00 92.62 119 LYS A CA 1
ATOM 992 C C . LYS A 1 119 ? -7.988 -3.842 -13.135 1.00 92.62 119 LYS A C 1
ATOM 994 O O . LYS A 1 119 ? -8.826 -4.083 -14.001 1.00 92.62 119 LYS A O 1
ATOM 999 N N . TRP A 1 120 ? -8.039 -2.767 -12.351 1.00 91.25 120 TRP A N 1
ATOM 1000 C CA . TRP A 1 120 ? -9.001 -1.688 -12.543 1.00 91.25 120 TRP A CA 1
ATOM 1001 C C . TRP A 1 120 ? -8.787 -0.991 -13.895 1.00 91.25 120 TRP A C 1
ATOM 1003 O O . TRP A 1 120 ? -7.664 -0.925 -14.395 1.00 91.25 120 TRP A O 1
ATOM 1013 N N . SER A 1 121 ? -9.859 -0.467 -14.490 1.00 88.25 121 SER A N 1
ATOM 1014 C CA . SER A 1 121 ? -9.809 0.255 -15.765 1.00 88.25 121 SER A CA 1
ATOM 1015 C C . SER A 1 121 ? -10.391 1.664 -15.584 1.00 88.25 121 SER A C 1
ATOM 1017 O O . SER A 1 121 ? -11.583 1.771 -15.285 1.00 88.25 121 SER A O 1
ATOM 1019 N N . PRO A 1 122 ? -9.585 2.736 -15.723 1.00 88.62 122 PRO A N 1
ATOM 1020 C CA . PRO A 1 122 ? -8.125 2.739 -15.911 1.00 88.62 122 PRO A CA 1
ATOM 1021 C C . PRO A 1 122 ? -7.356 2.290 -14.644 1.00 88.62 122 PRO A C 1
ATOM 1023 O O . PRO A 1 122 ? -7.882 2.426 -13.542 1.00 88.62 122 PRO A O 1
ATOM 1026 N N . PRO A 1 123 ? -6.114 1.778 -14.741 1.00 91.19 123 PRO A N 1
ATOM 1027 C CA . PRO A 1 123 ? -5.378 1.281 -13.574 1.00 91.19 123 PRO A CA 1
ATOM 1028 C C . PRO A 1 123 ? -5.173 2.338 -12.480 1.00 91.19 123 PRO A C 1
ATOM 1030 O O . PRO A 1 123 ? -4.669 3.433 -12.735 1.00 91.19 123 PRO A O 1
ATOM 1033 N N . LEU A 1 124 ? -5.469 1.983 -11.228 1.00 93.38 124 LEU A N 1
ATOM 1034 C CA . LEU A 1 124 ? -5.320 2.861 -10.060 1.00 93.38 124 LEU A CA 1
ATOM 1035 C C . LEU A 1 124 ? -3.871 2.851 -9.542 1.00 93.38 124 LEU A C 1
ATOM 1037 O O . LEU A 1 124 ? -3.584 2.410 -8.427 1.00 93.38 124 LEU A O 1
ATOM 1041 N N . ARG A 1 125 ? -2.930 3.328 -10.363 1.00 93.19 125 ARG A N 1
ATOM 1042 C CA . ARG A 1 125 ? -1.479 3.223 -10.102 1.00 93.19 125 ARG A CA 1
ATOM 1043 C C . ARG A 1 125 ? -1.037 3.861 -8.785 1.00 93.19 125 ARG A C 1
ATOM 1045 O O . ARG A 1 125 ? -0.177 3.322 -8.095 1.00 93.19 125 ARG A O 1
ATOM 1052 N N . SER A 1 126 ? -1.649 4.978 -8.409 1.00 93.81 126 SER A N 1
ATOM 1053 C CA . SER A 1 126 ? -1.346 5.682 -7.161 1.00 93.81 126 SER A CA 1
ATOM 1054 C C . SER A 1 126 ? -1.769 4.879 -5.920 1.00 93.81 126 SER A C 1
ATOM 1056 O O . SER A 1 126 ? -1.045 4.849 -4.927 1.00 93.81 126 SER A O 1
ATOM 1058 N N . VAL A 1 127 ? -2.886 4.148 -6.002 1.00 95.06 127 VAL A N 1
ATOM 1059 C CA . VAL A 1 127 ? -3.344 3.217 -4.958 1.00 95.06 127 VAL A CA 1
ATOM 1060 C C . VAL A 1 127 ? -2.426 1.997 -4.879 1.00 95.06 127 VAL A C 1
ATOM 1062 O O . VAL A 1 127 ? -2.050 1.590 -3.782 1.00 95.06 127 VAL A O 1
ATOM 1065 N N . ALA A 1 128 ? -2.013 1.449 -6.027 1.00 95.25 128 ALA A N 1
ATOM 1066 C CA . ALA A 1 128 ? -1.045 0.355 -6.073 1.00 95.25 128 ALA A CA 1
ATOM 1067 C C . ALA A 1 128 ? 0.292 0.755 -5.421 1.00 95.25 128 ALA A C 1
ATOM 1069 O O . ALA A 1 128 ? 0.783 0.040 -4.548 1.00 95.25 128 ALA A O 1
ATOM 1070 N N . LEU A 1 129 ? 0.843 1.924 -5.779 1.00 95.75 129 LEU A N 1
ATOM 1071 C CA . LEU A 1 129 ? 2.072 2.443 -5.171 1.00 95.75 129 LEU A CA 1
ATOM 1072 C C . LEU A 1 129 ? 1.919 2.611 -3.657 1.00 95.75 129 LEU A C 1
ATOM 1074 O O . LEU A 1 129 ? 2.780 2.177 -2.901 1.00 95.75 129 LEU A O 1
ATOM 1078 N N . PHE A 1 130 ? 0.797 3.172 -3.207 1.00 95.88 130 PHE A N 1
ATOM 1079 C CA . PHE A 1 130 ? 0.522 3.348 -1.785 1.00 95.88 130 PHE A CA 1
ATOM 1080 C C . PHE A 1 130 ? 0.506 2.021 -1.007 1.00 95.88 130 PHE A C 1
ATOM 1082 O O . PHE A 1 130 ? 1.074 1.932 0.083 1.00 95.88 130 PHE A O 1
ATOM 1089 N N . SER A 1 131 ? -0.100 0.967 -1.560 1.00 95.75 131 SER A N 1
ATOM 1090 C CA . SER A 1 131 ? -0.079 -0.368 -0.946 1.00 95.75 131 SER A CA 1
ATOM 1091 C C . SER A 1 131 ? 1.315 -0.994 -0.941 1.00 95.75 131 SER A C 1
ATOM 1093 O O . SER A 1 131 ? 1.703 -1.621 0.044 1.00 95.75 131 SER A O 1
ATOM 1095 N N . TYR A 1 132 ? 2.093 -0.793 -2.001 1.00 95.50 132 TYR A N 1
ATOM 1096 C CA . TYR A 1 132 ? 3.492 -1.205 -2.047 1.00 95.50 132 TYR A CA 1
ATOM 1097 C C . TYR A 1 132 ? 4.355 -0.499 -0.993 1.00 95.50 132 TYR A C 1
ATOM 1099 O O . TYR A 1 132 ? 5.159 -1.137 -0.314 1.00 95.50 132 TYR A O 1
ATOM 1107 N N . GLU A 1 133 ? 4.175 0.807 -0.815 1.00 94.25 133 GLU A N 1
ATOM 1108 C CA . GLU A 1 133 ? 4.898 1.582 0.195 1.00 94.25 133 GLU A CA 1
ATOM 1109 C C . GLU A 1 133 ? 4.526 1.155 1.615 1.00 94.25 133 GLU A C 1
ATOM 1111 O O . GLU A 1 133 ? 5.400 1.063 2.477 1.00 94.25 133 GLU A O 1
ATOM 1116 N N . ALA A 1 134 ? 3.259 0.806 1.850 1.00 93.06 134 ALA A N 1
ATOM 1117 C CA . ALA A 1 134 ? 2.835 0.231 3.121 1.00 93.06 134 ALA A CA 1
ATOM 1118 C C . ALA A 1 134 ? 3.523 -1.116 3.411 1.00 93.06 134 ALA A C 1
ATOM 1120 O O . ALA A 1 134 ? 3.876 -1.378 4.557 1.00 93.06 134 ALA A O 1
ATOM 1121 N N . LEU A 1 135 ? 3.766 -1.950 2.392 1.00 92.75 135 LEU A N 1
ATOM 1122 C CA . LEU A 1 135 ? 4.549 -3.183 2.543 1.00 92.75 135 LEU A CA 1
ATOM 1123 C C . LEU A 1 135 ? 6.021 -2.899 2.864 1.00 92.75 135 LEU A C 1
ATOM 1125 O O . LEU A 1 135 ? 6.596 -3.578 3.711 1.00 92.75 135 LEU A O 1
ATOM 1129 N N . LEU A 1 136 ? 6.633 -1.903 2.213 1.00 92.00 136 LEU A N 1
ATOM 1130 C CA . LEU A 1 136 ? 8.031 -1.537 2.462 1.00 92.00 136 LEU A CA 1
ATOM 1131 C C . LEU A 1 136 ? 8.271 -1.082 3.903 1.00 92.00 136 LEU A C 1
ATOM 1133 O O . LEU A 1 136 ? 9.300 -1.434 4.474 1.00 92.00 136 LEU A O 1
ATOM 1137 N N . GLN A 1 137 ? 7.336 -0.327 4.490 1.00 87.94 137 GLN A N 1
ATOM 1138 C CA . GLN A 1 137 ? 7.456 0.183 5.863 1.00 87.94 137 GLN A CA 1
ATOM 1139 C C . GLN A 1 137 ? 7.559 -0.934 6.914 1.00 87.94 137 GLN A C 1
ATOM 1141 O O . GLN A 1 137 ? 8.180 -0.732 7.956 1.00 87.94 137 GLN A O 1
ATOM 1146 N N . GLU A 1 138 ? 7.005 -2.116 6.632 1.00 83.44 138 GLU A N 1
ATOM 1147 C CA . GLU A 1 138 ? 7.049 -3.270 7.539 1.00 83.44 138 GLU A CA 1
ATOM 1148 C C . GLU A 1 138 ? 8.353 -4.067 7.456 1.00 83.44 138 GLU A C 1
ATOM 1150 O O . GLU A 1 138 ? 8.691 -4.831 8.365 1.00 83.44 138 GLU A O 1
ATOM 1155 N N . ILE A 1 139 ? 9.091 -3.939 6.353 1.00 86.19 139 ILE A N 1
ATOM 1156 C CA . ILE A 1 139 ? 10.271 -4.758 6.109 1.00 86.19 139 ILE A CA 1
ATOM 1157 C C . ILE A 1 139 ? 11.512 -4.038 6.641 1.00 86.19 139 ILE A C 1
ATOM 1159 O O . ILE A 1 139 ? 11.877 -2.954 6.196 1.00 86.19 139 ILE A O 1
ATOM 1163 N N . SER A 1 140 ? 12.220 -4.694 7.563 1.00 80.94 140 SER A N 1
ATOM 1164 C CA . SER A 1 140 ? 13.513 -4.216 8.067 1.00 80.94 140 SER A CA 1
ATOM 1165 C C . SER A 1 140 ? 14.539 -4.009 6.942 1.00 80.94 140 SER A C 1
ATOM 1167 O O . SER A 1 140 ? 14.610 -4.801 6.000 1.00 80.94 140 SER A O 1
ATOM 1169 N N . ASN A 1 141 ? 15.385 -2.983 7.086 1.00 76.06 141 ASN A N 1
ATOM 1170 C CA . ASN A 1 141 ? 16.380 -2.568 6.089 1.00 76.06 141 ASN A CA 1
ATOM 1171 C C . ASN A 1 141 ? 17.338 -3.685 5.647 1.00 76.06 141 ASN A C 1
ATOM 1173 O O . ASN A 1 141 ? 17.729 -3.710 4.487 1.00 76.06 141 ASN A O 1
ATOM 1177 N N . ASN A 1 142 ? 17.657 -4.638 6.526 1.00 75.62 142 ASN A N 1
ATOM 1178 C CA . ASN A 1 142 ? 18.614 -5.713 6.234 1.00 75.62 142 ASN A CA 1
ATOM 1179 C C . ASN A 1 142 ? 17.952 -6.995 5.696 1.00 75.62 142 ASN A C 1
ATOM 1181 O O . ASN A 1 142 ? 18.569 -8.059 5.681 1.00 75.62 142 ASN A O 1
ATOM 1185 N N . ASN A 1 143 ? 16.678 -6.938 5.302 1.00 84.75 143 ASN A N 1
ATOM 1186 C CA . ASN A 1 143 ? 15.954 -8.110 4.826 1.00 84.75 143 ASN A CA 1
ATOM 1187 C C . ASN A 1 143 ? 16.061 -8.237 3.293 1.00 84.75 143 ASN A C 1
ATOM 1189 O O . ASN A 1 143 ? 15.654 -7.313 2.587 1.00 84.75 143 ASN A O 1
ATOM 1193 N N . PRO A 1 144 ? 16.482 -9.392 2.739 1.00 85.31 144 PRO A N 1
ATOM 1194 C CA . PRO A 1 144 ? 16.544 -9.594 1.287 1.00 85.31 144 PRO A CA 1
ATOM 1195 C C . PRO A 1 144 ? 15.180 -9.465 0.590 1.00 85.31 144 PRO A C 1
ATOM 1197 O O . PRO A 1 144 ? 15.114 -9.182 -0.604 1.00 85.31 144 PRO A O 1
ATOM 1200 N N . ARG A 1 145 ? 14.067 -9.629 1.320 1.00 89.06 145 ARG A N 1
ATOM 1201 C CA . ARG A 1 145 ? 12.716 -9.362 0.797 1.00 89.06 145 ARG A CA 1
ATOM 1202 C C . ARG A 1 145 ? 12.498 -7.886 0.468 1.00 89.06 145 ARG A C 1
ATOM 1204 O O . ARG A 1 145 ? 11.711 -7.598 -0.427 1.00 89.06 145 ARG A O 1
ATOM 1211 N N . LYS A 1 146 ? 13.192 -6.973 1.158 1.00 90.25 146 LYS A N 1
ATOM 1212 C CA . LYS A 1 146 ? 13.102 -5.532 0.905 1.00 90.25 146 LYS A CA 1
ATOM 1213 C C . LYS A 1 146 ? 13.643 -5.193 -0.474 1.00 90.25 146 LYS A C 1
ATOM 1215 O O . LYS A 1 146 ? 12.962 -4.514 -1.226 1.00 90.25 146 LYS A O 1
ATOM 1220 N N . MET A 1 147 ? 14.818 -5.722 -0.820 1.00 91.06 147 MET A N 1
ATOM 1221 C CA . MET A 1 147 ? 15.431 -5.499 -2.134 1.00 91.06 147 MET A CA 1
ATOM 1222 C C . MET A 1 147 ? 14.522 -5.997 -3.257 1.00 91.06 147 MET A C 1
ATOM 1224 O O . MET A 1 147 ? 14.211 -5.236 -4.165 1.00 91.06 147 MET A O 1
ATOM 1228 N N . LYS A 1 148 ? 13.974 -7.215 -3.126 1.00 92.94 148 LYS A N 1
ATOM 1229 C CA . LYS A 1 148 ? 12.995 -7.744 -4.090 1.00 92.94 148 LYS A CA 1
ATOM 1230 C C . LYS A 1 148 ? 11.766 -6.845 -4.233 1.00 92.94 148 LYS A C 1
ATOM 1232 O O . LYS A 1 148 ? 11.331 -6.577 -5.345 1.00 92.94 148 LYS A O 1
ATOM 1237 N N . LEU A 1 149 ? 11.225 -6.351 -3.120 1.00 94.25 149 LEU A N 1
ATOM 1238 C CA . LEU A 1 149 ? 10.076 -5.450 -3.151 1.00 94.25 149 LEU A CA 1
ATOM 1239 C C . LEU A 1 149 ? 10.424 -4.091 -3.786 1.00 94.25 149 LEU A C 1
ATOM 1241 O O . LEU A 1 149 ? 9.631 -3.558 -4.553 1.00 94.25 149 LEU A O 1
ATOM 1245 N N . LEU A 1 150 ? 11.612 -3.544 -3.516 1.00 94.94 150 LEU A N 1
ATOM 1246 C CA . LEU A 1 150 ? 12.104 -2.321 -4.158 1.00 94.94 150 LEU A CA 1
ATOM 1247 C C . LEU A 1 150 ? 12.290 -2.508 -5.668 1.00 94.94 150 LEU A C 1
ATOM 1249 O O . LEU A 1 150 ? 11.974 -1.599 -6.431 1.00 94.94 150 LEU A O 1
ATOM 1253 N N . GLU A 1 151 ? 12.745 -3.680 -6.113 1.00 94.44 151 GLU A N 1
ATOM 1254 C CA . GLU A 1 151 ? 12.827 -4.012 -7.538 1.00 94.44 151 GLU A CA 1
ATOM 1255 C C . GLU A 1 151 ? 11.445 -4.082 -8.184 1.00 94.44 151 GLU A C 1
ATOM 1257 O O . GLU A 1 151 ? 11.257 -3.516 -9.262 1.00 94.44 151 GLU A O 1
ATOM 1262 N N . GLU A 1 152 ? 10.484 -4.738 -7.524 1.00 94.69 152 GLU A N 1
ATOM 1263 C CA . GLU A 1 152 ? 9.086 -4.812 -7.967 1.00 94.69 152 GLU A CA 1
ATOM 1264 C C . GLU A 1 152 ? 8.486 -3.405 -8.115 1.00 94.69 152 GLU A C 1
ATOM 1266 O O . GLU A 1 152 ? 7.897 -3.089 -9.149 1.00 94.69 152 GLU A O 1
ATOM 1271 N N . ILE A 1 153 ? 8.695 -2.532 -7.124 1.00 95.56 153 ILE A N 1
ATOM 1272 C CA . ILE A 1 153 ? 8.198 -1.148 -7.134 1.00 95.56 153 ILE A CA 1
ATOM 1273 C C . ILE A 1 153 ? 8.898 -0.317 -8.207 1.00 95.56 153 ILE A C 1
ATOM 1275 O O . ILE A 1 153 ? 8.237 0.405 -8.950 1.00 95.56 153 ILE A O 1
ATOM 1279 N N . GLY A 1 154 ? 10.222 -0.433 -8.329 1.00 94.50 154 GLY A N 1
ATOM 1280 C C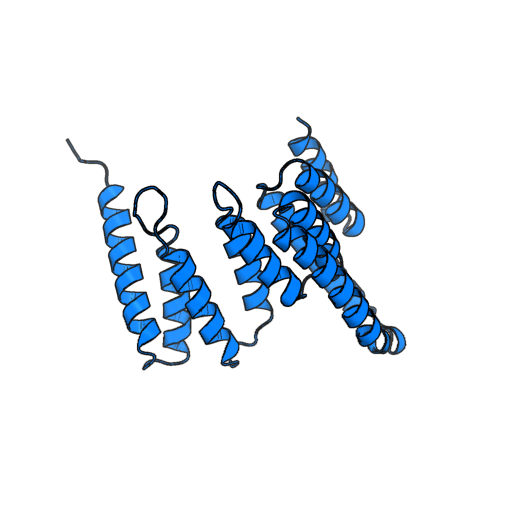A . GLY A 1 154 ? 10.988 0.262 -9.359 1.00 94.50 154 GLY A CA 1
ATOM 1281 C C . GLY A 1 154 ? 10.534 -0.126 -10.766 1.00 94.50 154 GLY A C 1
ATOM 1282 O O . GLY A 1 154 ? 10.309 0.745 -11.606 1.00 94.50 154 GLY A O 1
ATOM 1283 N N . ALA A 1 155 ? 10.312 -1.421 -11.007 1.00 94.00 155 ALA A N 1
ATOM 1284 C CA . ALA A 1 155 ? 9.798 -1.919 -12.278 1.00 94.00 155 ALA A CA 1
ATOM 1285 C C . ALA A 1 155 ? 8.371 -1.420 -12.546 1.00 94.00 155 ALA A C 1
ATOM 1287 O O . ALA A 1 155 ? 8.087 -0.954 -13.648 1.00 94.00 155 ALA A O 1
ATOM 1288 N N . PHE A 1 156 ? 7.502 -1.459 -11.533 1.00 94.50 156 PHE A N 1
ATOM 1289 C CA . PHE A 1 156 ? 6.137 -0.944 -11.608 1.00 94.50 156 PHE A CA 1
ATOM 1290 C C . PHE A 1 156 ? 6.096 0.551 -11.970 1.00 94.50 156 PHE A C 1
ATOM 1292 O O . PHE A 1 156 ? 5.351 0.960 -12.860 1.00 94.50 156 PHE A O 1
ATOM 1299 N N . CYS A 1 157 ? 6.939 1.365 -11.337 1.00 93.50 157 CYS A N 1
ATOM 1300 C CA . CYS A 1 157 ? 7.047 2.797 -11.604 1.00 93.50 157 CYS A CA 1
ATOM 1301 C C . CYS A 1 157 ? 7.584 3.115 -13.013 1.00 93.50 157 CYS A C 1
ATOM 1303 O O . CYS A 1 157 ? 7.273 4.174 -13.564 1.00 93.50 157 CYS A O 1
ATOM 1305 N N . LEU A 1 158 ? 8.352 2.196 -13.610 1.00 92.50 158 LEU A N 1
ATOM 1306 C CA . LEU A 1 158 ? 8.836 2.296 -14.989 1.00 92.50 158 LEU A CA 1
ATOM 1307 C C . LEU A 1 158 ? 7.878 1.723 -16.037 1.00 92.50 158 LEU A C 1
ATOM 1309 O O . LEU A 1 158 ? 8.140 1.888 -17.229 1.00 92.50 158 LEU A O 1
ATOM 1313 N N . CYS A 1 159 ? 6.783 1.066 -15.642 1.00 89.50 159 CYS A N 1
ATOM 1314 C CA . CYS A 1 159 ? 5.783 0.616 -16.602 1.00 89.50 159 CYS A CA 1
ATOM 1315 C C . CYS A 1 159 ? 5.207 1.820 -17.352 1.00 89.50 159 CYS A C 1
ATOM 1317 O O . CYS A 1 159 ? 4.679 2.748 -16.728 1.00 89.50 159 CYS A O 1
ATOM 1319 N N . SER A 1 160 ? 5.266 1.769 -18.683 1.00 82.94 160 SER A N 1
ATOM 1320 C CA . SER A 1 160 ? 4.704 2.806 -19.542 1.00 82.94 160 SER A CA 1
ATOM 1321 C C . SER A 1 160 ? 3.229 3.038 -19.230 1.00 82.94 160 SER A C 1
ATOM 1323 O O . SER A 1 160 ? 2.471 2.099 -18.962 1.00 82.94 160 SER A O 1
ATOM 1325 N N . ASP A 1 161 ? 2.836 4.300 -19.202 1.00 79.56 161 ASP A N 1
ATOM 1326 C CA . ASP A 1 161 ? 1.444 4.720 -19.205 1.00 79.56 161 ASP A CA 1
ATOM 1327 C C . ASP A 1 161 ? 0.865 4.695 -20.632 1.00 79.56 161 ASP A C 1
ATOM 1329 O O . ASP A 1 161 ? 1.485 4.192 -21.571 1.00 79.56 161 ASP A O 1
ATOM 1333 N N . GLU A 1 162 ? -0.348 5.219 -20.793 1.00 75.56 162 GLU A N 1
ATOM 1334 C CA . GLU A 1 162 ? -1.032 5.303 -22.089 1.00 75.56 162 GLU A CA 1
ATOM 1335 C C . GLU A 1 162 ? -0.289 6.194 -23.102 1.00 75.56 162 GLU A C 1
ATOM 1337 O O . GLU A 1 162 ? -0.477 6.037 -24.306 1.00 75.56 162 GLU A O 1
ATOM 1342 N N . SER A 1 163 ? 0.599 7.082 -22.637 1.00 76.19 163 SER A N 1
ATOM 1343 C CA . SER A 1 163 ? 1.447 7.933 -23.480 1.00 76.19 163 SER A CA 1
ATOM 1344 C C . SER A 1 163 ? 2.751 7.251 -23.916 1.00 76.19 163 SER A C 1
ATOM 1346 O O . SER A 1 163 ? 3.535 7.820 -24.675 1.00 76.19 163 SER A O 1
ATOM 1348 N N . GLY A 1 164 ? 3.001 6.024 -23.446 1.00 80.56 164 GLY A N 1
ATOM 1349 C CA . GLY A 1 164 ? 4.242 5.291 -23.687 1.00 80.56 164 GLY A CA 1
ATOM 1350 C C . GLY A 1 164 ? 5.390 5.704 -22.761 1.00 80.56 164 GLY A C 1
ATOM 1351 O O . GLY A 1 164 ? 6.435 5.045 -22.767 1.00 80.56 164 GLY A O 1
ATOM 1352 N N . LEU A 1 165 ? 5.202 6.733 -21.928 1.00 84.38 165 LEU A N 1
ATOM 1353 C CA . LEU A 1 165 ? 6.207 7.227 -20.992 1.00 84.38 165 LEU A CA 1
ATOM 1354 C C . LEU A 1 165 ? 6.128 6.498 -19.641 1.00 84.38 165 LEU A C 1
ATOM 1356 O O . LEU A 1 165 ? 5.054 6.070 -19.218 1.00 84.38 165 LEU A O 1
ATOM 1360 N N . PRO A 1 166 ? 7.256 6.334 -18.931 1.00 88.31 166 PRO A N 1
ATOM 1361 C CA . PRO A 1 166 ? 7.254 5.817 -17.566 1.00 88.31 166 PRO A CA 1
ATOM 1362 C C . PRO A 1 166 ? 6.391 6.666 -16.632 1.00 88.31 166 PRO A C 1
ATOM 1364 O O . PRO A 1 166 ? 6.533 7.885 -16.592 1.00 88.31 166 PRO A O 1
ATOM 1367 N N . TRP A 1 167 ? 5.539 6.014 -15.839 1.00 89.81 167 TRP A N 1
ATOM 1368 C CA . TRP A 1 167 ? 4.578 6.710 -14.978 1.00 89.81 167 TRP A CA 1
ATOM 1369 C C . TRP A 1 167 ? 5.227 7.493 -13.828 1.00 89.81 167 TRP A C 1
ATOM 1371 O O . TRP A 1 167 ? 4.790 8.598 -13.515 1.00 89.81 167 TRP A O 1
ATOM 1381 N N . ASN A 1 168 ? 6.254 6.937 -13.175 1.00 92.19 168 ASN A N 1
ATOM 1382 C CA . ASN A 1 168 ? 6.938 7.611 -12.067 1.00 92.19 168 ASN A CA 1
ATOM 1383 C C . ASN A 1 168 ? 8.450 7.306 -12.051 1.00 92.19 168 ASN A C 1
ATOM 1385 O O . ASN A 1 168 ? 8.933 6.539 -11.211 1.00 92.19 168 ASN A O 1
ATOM 1389 N N . PRO A 1 169 ? 9.228 7.895 -12.978 1.00 93.06 169 PRO A N 1
ATOM 1390 C CA . PRO A 1 169 ? 10.660 7.625 -13.083 1.00 93.06 169 PRO A CA 1
ATOM 1391 C C . PRO A 1 169 ? 11.446 8.089 -11.850 1.00 93.06 169 PRO A C 1
ATOM 1393 O O . PRO A 1 169 ? 12.431 7.448 -11.492 1.00 93.06 169 PRO A O 1
ATOM 1396 N N . THR A 1 170 ? 10.994 9.145 -11.164 1.00 93.94 170 THR A N 1
ATOM 1397 C CA . THR A 1 170 ? 11.617 9.639 -9.927 1.00 93.94 170 THR A CA 1
ATOM 1398 C C . THR A 1 170 ? 11.581 8.576 -8.838 1.00 93.94 170 THR A C 1
ATOM 1400 O O . THR A 1 170 ? 12.627 8.161 -8.350 1.00 93.94 170 THR A O 1
ATOM 1403 N N . ARG A 1 171 ? 10.395 8.036 -8.526 1.00 94.81 171 ARG A N 1
ATOM 1404 C CA . ARG A 1 171 ? 10.277 7.007 -7.486 1.00 94.81 171 ARG A CA 1
ATOM 1405 C C . ARG A 1 171 ? 11.026 5.728 -7.857 1.00 94.81 171 ARG A C 1
ATOM 1407 O O . ARG A 1 171 ? 11.604 5.089 -6.980 1.00 94.81 171 ARG A O 1
ATOM 1414 N N . ALA A 1 172 ? 11.034 5.359 -9.141 1.00 94.81 172 ALA A N 1
ATOM 1415 C CA . ALA A 1 172 ? 11.814 4.220 -9.619 1.00 94.81 172 ALA A CA 1
ATOM 1416 C C . ALA A 1 172 ? 13.315 4.402 -9.365 1.00 94.81 172 ALA A C 1
ATOM 1418 O O . ALA A 1 172 ? 13.977 3.465 -8.917 1.00 94.81 172 ALA A O 1
ATOM 1419 N N . LYS A 1 173 ? 13.838 5.605 -9.629 1.00 95.25 173 LYS A N 1
ATOM 1420 C CA . LYS A 1 173 ? 15.229 5.964 -9.350 1.00 95.25 173 LYS A CA 1
ATOM 1421 C C . LYS A 1 173 ? 15.541 5.770 -7.866 1.00 95.25 173 LYS A C 1
ATOM 1423 O O . LYS A 1 173 ? 16.465 5.025 -7.556 1.00 95.25 173 LYS A O 1
ATOM 1428 N N . ASP A 1 174 ? 14.718 6.329 -6.980 1.00 95.50 174 ASP A N 1
ATOM 1429 C CA . ASP A 1 174 ? 14.905 6.224 -5.527 1.00 95.50 174 ASP A CA 1
ATOM 1430 C C . ASP A 1 174 ? 14.938 4.759 -5.053 1.00 95.50 174 ASP A C 1
ATOM 1432 O O . ASP A 1 174 ? 15.780 4.380 -4.240 1.00 95.50 174 ASP A O 1
ATOM 1436 N N . CYS A 1 175 ? 14.057 3.901 -5.588 1.00 95.06 175 CYS A N 1
ATOM 1437 C CA . CYS A 1 175 ? 14.049 2.468 -5.269 1.00 95.06 175 CYS A CA 1
ATOM 1438 C C . CYS A 1 175 ? 15.362 1.776 -5.652 1.00 95.06 175 CYS A C 1
ATOM 1440 O O . CYS A 1 175 ? 15.906 0.997 -4.869 1.00 95.06 175 CYS A O 1
ATOM 1442 N N . TYR A 1 176 ? 15.871 2.036 -6.858 1.00 96.38 176 TYR A N 1
ATOM 1443 C CA . TYR A 1 176 ? 17.127 1.438 -7.303 1.00 96.38 176 TYR A CA 1
ATOM 1444 C C . TYR A 1 176 ? 18.339 2.028 -6.584 1.00 96.38 176 TYR A C 1
ATOM 1446 O O . TYR A 1 176 ? 19.310 1.305 -6.372 1.00 96.38 176 TYR A O 1
ATOM 1454 N N . GLU A 1 177 ? 18.287 3.297 -6.174 1.00 95.56 177 GLU A N 1
ATOM 1455 C CA . GLU A 1 177 ? 19.333 3.920 -5.358 1.00 95.56 177 GLU A CA 1
ATOM 1456 C C . GLU A 1 177 ? 19.443 3.216 -4.012 1.00 95.56 177 GLU A C 1
ATOM 1458 O O . GLU A 1 177 ? 20.526 2.793 -3.616 1.00 95.56 177 GLU A O 1
ATOM 1463 N N . GLU A 1 178 ? 18.301 2.993 -3.361 1.00 94.00 178 GLU A N 1
ATOM 1464 C CA . GLU A 1 178 ? 18.231 2.287 -2.088 1.00 94.00 178 GLU A CA 1
ATOM 1465 C C . GLU A 1 178 ? 18.782 0.856 -2.191 1.00 94.00 178 GLU A C 1
ATOM 1467 O O . GLU A 1 178 ? 19.525 0.421 -1.312 1.00 94.00 178 GLU A O 1
ATOM 1472 N N . ILE A 1 179 ? 18.501 0.137 -3.284 1.00 94.06 179 ILE A N 1
ATOM 1473 C CA . ILE A 1 179 ? 19.092 -1.191 -3.515 1.00 94.06 179 ILE A CA 1
ATOM 1474 C C . ILE A 1 179 ? 20.611 -1.095 -3.675 1.00 94.06 179 ILE A C 1
ATOM 1476 O O . ILE A 1 179 ? 21.327 -1.906 -3.099 1.00 94.06 179 ILE A O 1
ATOM 1480 N N . LEU A 1 180 ? 21.123 -0.118 -4.427 1.00 94.50 180 LEU A N 1
ATOM 1481 C CA . LEU A 1 180 ? 22.565 0.030 -4.658 1.00 94.50 180 LEU A CA 1
ATOM 1482 C C . LEU A 1 180 ? 23.332 0.475 -3.407 1.00 94.50 180 LEU A C 1
ATOM 1484 O O . LEU A 1 180 ? 24.513 0.153 -3.287 1.00 94.50 180 LEU A O 1
ATOM 1488 N N . LEU A 1 181 ? 22.677 1.168 -2.471 1.00 93.19 181 LEU A N 1
ATOM 1489 C CA . LEU A 1 181 ? 23.241 1.460 -1.149 1.00 93.19 181 LEU A CA 1
ATOM 1490 C C . LEU A 1 181 ? 23.405 0.191 -0.302 1.00 93.19 181 LEU A C 1
ATOM 1492 O O . LEU A 1 181 ? 24.363 0.087 0.461 1.00 93.19 181 LEU A O 1
ATOM 1496 N N . LEU A 1 182 ? 22.487 -0.769 -0.437 1.00 90.38 182 LEU A N 1
ATOM 1497 C CA . LEU A 1 182 ? 22.551 -2.056 0.262 1.00 90.38 182 LEU A CA 1
ATOM 1498 C C . LEU A 1 182 ? 23.503 -3.039 -0.436 1.00 90.38 182 LEU A C 1
ATOM 1500 O O . LEU A 1 182 ? 24.273 -3.733 0.225 1.00 90.38 182 LEU A O 1
ATOM 1504 N N . GLU A 1 183 ? 23.469 -3.087 -1.767 1.00 91.25 183 GLU A N 1
ATOM 1505 C CA . GLU A 1 183 ? 24.260 -3.990 -2.599 1.00 91.25 183 GLU A CA 1
ATOM 1506 C C . GLU A 1 183 ? 24.795 -3.262 -3.854 1.00 91.25 183 GLU A C 1
ATOM 1508 O O . GLU A 1 183 ? 24.167 -3.262 -4.920 1.00 91.25 183 GLU A O 1
ATOM 1513 N N . PRO A 1 184 ? 26.008 -2.677 -3.787 1.00 92.62 184 PRO A N 1
ATOM 1514 C CA . PRO A 1 184 ? 26.564 -1.856 -4.871 1.00 92.62 184 PRO A CA 1
ATOM 1515 C C . PRO A 1 184 ? 26.758 -2.580 -6.211 1.00 92.62 184 PRO A C 1
ATOM 1517 O O . PRO A 1 184 ? 26.861 -1.943 -7.268 1.00 92.62 184 PRO A O 1
ATOM 1520 N N . HIS A 1 185 ? 26.843 -3.911 -6.190 1.00 92.94 185 HIS A N 1
ATOM 1521 C CA . HIS A 1 185 ? 27.062 -4.754 -7.369 1.00 92.94 185 HIS A CA 1
ATOM 1522 C C . HIS A 1 185 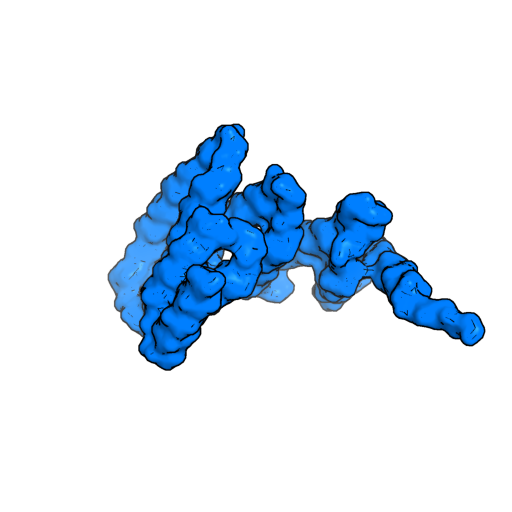? 25.768 -5.343 -7.950 1.00 92.94 185 HIS A C 1
ATOM 1524 O O . HIS A 1 185 ? 25.830 -6.122 -8.902 1.00 92.94 185 HIS A O 1
ATOM 1530 N N . HIS A 1 186 ? 24.599 -4.931 -7.448 1.00 93.38 186 HIS A N 1
ATOM 1531 C CA . HIS A 1 186 ? 23.316 -5.462 -7.891 1.00 93.38 186 HIS A CA 1
ATOM 1532 C C . HIS A 1 186 ? 22.999 -5.081 -9.352 1.00 93.38 186 HIS A C 1
ATOM 1534 O O . HIS A 1 186 ? 22.646 -3.942 -9.680 1.00 93.38 186 HIS A O 1
ATOM 1540 N N . LEU A 1 187 ? 23.128 -6.049 -10.268 1.00 93.19 187 LEU A N 1
ATOM 1541 C CA . LEU A 1 187 ? 23.066 -5.817 -11.719 1.00 93.19 187 LEU A CA 1
ATOM 1542 C C . LEU A 1 187 ? 21.711 -5.279 -12.192 1.00 93.19 187 LEU A C 1
ATOM 1544 O O . LEU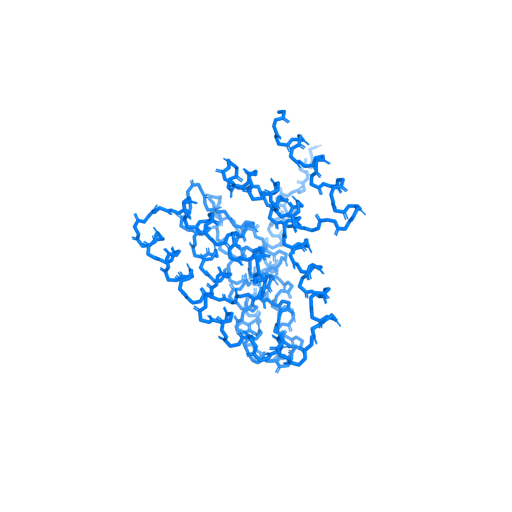 A 1 187 ? 21.661 -4.397 -13.054 1.00 93.19 187 LEU A O 1
ATOM 1548 N N . VAL A 1 188 ? 20.612 -5.807 -11.643 1.00 94.06 188 VAL A N 1
ATOM 1549 C CA . VAL A 1 188 ? 19.253 -5.376 -12.007 1.00 94.06 188 VAL A CA 1
ATOM 1550 C C . VAL A 1 188 ? 19.032 -3.930 -11.576 1.00 94.06 188 VAL A C 1
ATOM 1552 O O . VAL A 1 188 ? 18.510 -3.140 -12.360 1.00 94.06 188 VAL A O 1
ATOM 1555 N N . ALA A 1 189 ? 19.516 -3.555 -10.390 1.00 92.94 189 ALA A N 1
ATOM 1556 C CA . ALA A 1 189 ? 19.356 -2.203 -9.870 1.00 92.94 189 ALA A CA 1
ATOM 1557 C C . ALA A 1 189 ? 20.184 -1.185 -10.660 1.00 92.94 189 ALA A C 1
ATOM 1559 O O . ALA A 1 189 ? 19.666 -0.129 -10.997 1.00 92.94 189 ALA A O 1
ATOM 1560 N N . ARG A 1 190 ? 21.416 -1.517 -11.078 1.00 94.38 190 ARG A N 1
ATOM 1561 C CA . ARG A 1 190 ? 22.204 -0.642 -11.973 1.00 94.38 190 ARG A CA 1
ATOM 1562 C C . ARG A 1 190 ? 21.500 -0.396 -13.309 1.00 94.38 190 ARG A C 1
ATOM 1564 O O . ARG A 1 190 ? 21.425 0.735 -13.781 1.00 94.38 190 ARG A O 1
ATOM 1571 N N . LYS A 1 191 ? 20.956 -1.453 -13.924 1.00 94.25 191 LYS A N 1
ATOM 1572 C CA . LYS A 1 191 ? 20.199 -1.328 -15.180 1.00 94.25 191 LYS A CA 1
ATOM 1573 C C . LYS A 1 191 ? 18.916 -0.516 -14.984 1.00 94.25 191 LYS A C 1
ATOM 1575 O O . LYS A 1 191 ? 18.612 0.339 -15.813 1.00 94.25 191 LYS A O 1
ATOM 1580 N N . GLY A 1 192 ? 18.185 -0.779 -13.902 1.00 92.19 192 GLY A N 1
ATOM 1581 C CA . GLY A 1 192 ? 16.975 -0.052 -13.525 1.00 92.19 192 GLY A CA 1
ATOM 1582 C C . GLY A 1 192 ? 17.241 1.431 -13.281 1.00 92.19 192 GLY A C 1
ATOM 1583 O O . GLY A 1 192 ? 16.558 2.273 -13.853 1.00 92.19 192 GLY A O 1
ATOM 1584 N N . MET A 1 193 ? 18.300 1.748 -12.536 1.00 93.50 193 MET A N 1
ATOM 1585 C CA . MET A 1 193 ? 18.774 3.106 -12.262 1.00 93.50 193 MET A CA 1
ATOM 1586 C C . MET A 1 193 ? 19.065 3.885 -13.547 1.00 93.50 193 MET A C 1
ATOM 1588 O O . MET A 1 193 ? 18.603 5.015 -13.710 1.00 93.50 193 MET A O 1
ATOM 1592 N N . ASN A 1 194 ? 19.785 3.273 -14.491 1.00 92.94 194 ASN A N 1
ATOM 1593 C CA . ASN A 1 194 ? 20.090 3.906 -15.775 1.00 92.94 194 ASN A CA 1
ATOM 1594 C C . ASN A 1 194 ? 18.816 4.181 -16.586 1.00 92.94 194 ASN A C 1
ATOM 1596 O O . ASN A 1 194 ? 18.675 5.259 -17.158 1.00 92.94 194 ASN A O 1
ATOM 1600 N N . ARG A 1 195 ? 17.865 3.236 -16.604 1.00 92.25 195 ARG A N 1
ATOM 1601 C CA . ARG A 1 195 ? 16.563 3.419 -17.269 1.00 92.25 195 ARG A CA 1
ATOM 1602 C C . ARG A 1 195 ? 15.739 4.528 -16.620 1.00 92.25 195 ARG A C 1
ATOM 1604 O O . ARG A 1 195 ? 15.194 5.360 -17.336 1.00 92.25 195 ARG A O 1
ATOM 1611 N N . ALA A 1 196 ? 15.673 4.556 -15.291 1.00 91.81 196 ALA A N 1
ATOM 1612 C CA . ALA A 1 196 ? 14.954 5.581 -14.544 1.00 91.81 196 ALA A CA 1
ATOM 1613 C C . ALA A 1 196 ? 15.565 6.971 -14.757 1.00 91.81 196 ALA A C 1
ATOM 1615 O O . ALA A 1 196 ? 14.840 7.928 -15.005 1.00 91.81 196 ALA A O 1
ATOM 1616 N N . SER A 1 197 ? 16.896 7.065 -14.749 1.00 91.75 197 SER A N 1
ATOM 1617 C CA . SER A 1 197 ? 17.613 8.317 -15.009 1.00 91.75 197 SER A CA 1
ATOM 1618 C C . SER A 1 197 ? 17.385 8.813 -16.437 1.00 91.75 197 SER A C 1
ATOM 1620 O O . SER A 1 197 ? 17.071 9.982 -16.626 1.00 91.75 197 SER A O 1
ATOM 1622 N N . ALA A 1 198 ? 17.455 7.924 -17.434 1.00 89.62 198 ALA A N 1
ATOM 1623 C CA . ALA A 1 198 ? 17.159 8.273 -18.823 1.00 89.62 198 ALA A CA 1
ATOM 1624 C C . ALA A 1 198 ? 15.709 8.753 -18.999 1.00 89.62 198 ALA A C 1
ATOM 1626 O O . ALA A 1 198 ? 15.466 9.768 -19.646 1.00 89.62 198 ALA A O 1
ATOM 1627 N N . ALA A 1 199 ? 14.749 8.059 -18.382 1.00 88.12 199 ALA A N 1
ATOM 1628 C CA . ALA A 1 199 ? 13.345 8.453 -18.397 1.00 88.12 199 ALA A CA 1
ATOM 1629 C C . ALA A 1 199 ? 13.116 9.822 -17.743 1.00 88.12 199 ALA A C 1
ATOM 1631 O O . ALA A 1 199 ? 12.357 10.633 -18.269 1.00 88.12 199 ALA A O 1
ATOM 1632 N N . LEU A 1 200 ? 13.797 10.094 -16.627 1.00 88.69 200 LEU A N 1
ATOM 1633 C CA . LEU A 1 200 ? 13.726 11.380 -15.945 1.00 88.69 200 LEU A CA 1
ATOM 1634 C C . LEU A 1 200 ? 14.280 12.509 -16.823 1.00 88.69 200 LEU A C 1
ATOM 1636 O O . LEU A 1 200 ? 13.630 13.539 -16.941 1.00 88.69 200 LEU A O 1
ATOM 1640 N N . SER A 1 201 ? 15.416 12.295 -17.495 1.00 86.31 201 SER A N 1
ATOM 1641 C CA . SER A 1 201 ? 15.993 13.274 -18.428 1.00 86.31 201 SER A CA 1
ATOM 1642 C C . SER A 1 201 ? 15.064 13.596 -19.603 1.00 86.31 201 SER A C 1
ATOM 1644 O O . SER A 1 201 ? 14.946 14.755 -19.998 1.00 86.31 201 SER A O 1
ATOM 1646 N N . VAL A 1 202 ? 14.375 12.590 -20.151 1.00 83.62 202 VAL A N 1
ATOM 1647 C CA . VAL A 1 202 ? 13.377 12.791 -21.217 1.00 83.62 202 VAL A CA 1
ATOM 1648 C C . VAL A 1 202 ? 12.169 13.569 -20.694 1.00 83.62 202 VAL A C 1
ATOM 1650 O O . VAL A 1 202 ? 11.694 14.488 -21.360 1.00 83.62 202 VAL A O 1
ATOM 1653 N N . ALA A 1 203 ? 11.690 13.239 -19.492 1.00 78.75 203 ALA A N 1
ATOM 1654 C CA . ALA A 1 203 ? 10.578 13.945 -18.866 1.00 78.75 203 ALA A CA 1
ATOM 1655 C C . ALA A 1 203 ? 10.914 15.425 -18.615 1.00 78.75 203 ALA A C 1
ATOM 1657 O O . ALA A 1 203 ? 10.112 16.285 -18.965 1.00 78.75 203 ALA A O 1
ATOM 1658 N N . THR A 1 204 ? 12.109 15.731 -18.096 1.00 77.56 204 THR A N 1
ATOM 1659 C CA . THR A 1 204 ? 12.549 17.116 -17.864 1.00 77.56 204 THR A CA 1
ATOM 1660 C C . THR A 1 204 ? 12.679 17.909 -19.163 1.00 77.56 204 THR A C 1
ATOM 1662 O O . THR A 1 204 ? 12.225 19.048 -19.226 1.00 77.56 204 THR A O 1
ATOM 1665 N N . PHE A 1 205 ? 13.216 17.297 -20.224 1.00 71.88 205 PHE A N 1
ATOM 1666 C CA . PHE A 1 205 ? 13.392 17.960 -21.521 1.00 71.88 205 PHE A CA 1
ATOM 1667 C C . PHE A 1 205 ? 12.054 18.310 -22.192 1.00 71.88 205 PHE A C 1
ATOM 1669 O O . PHE A 1 205 ? 11.923 19.351 -22.828 1.00 71.88 205 PHE A O 1
ATOM 1676 N N . ASN A 1 206 ? 11.027 17.476 -22.011 1.00 63.75 206 ASN A N 1
ATOM 1677 C CA . ASN A 1 206 ? 9.687 17.735 -22.546 1.00 63.75 206 ASN A CA 1
ATOM 1678 C C . ASN A 1 206 ? 8.906 18.808 -21.766 1.00 63.75 206 ASN A C 1
ATOM 1680 O O . ASN A 1 206 ? 7.901 19.308 -22.269 1.00 63.75 206 ASN A O 1
ATOM 1684 N N . THR A 1 207 ? 9.339 19.150 -20.549 1.00 60.81 207 THR A N 1
ATOM 1685 C CA . THR A 1 207 ? 8.690 20.162 -19.698 1.00 60.81 207 THR A CA 1
ATOM 1686 C C . THR A 1 207 ? 9.310 21.556 -19.793 1.00 60.81 207 THR A C 1
ATOM 1688 O O . THR A 1 207 ? 8.734 22.502 -19.258 1.00 60.81 207 TH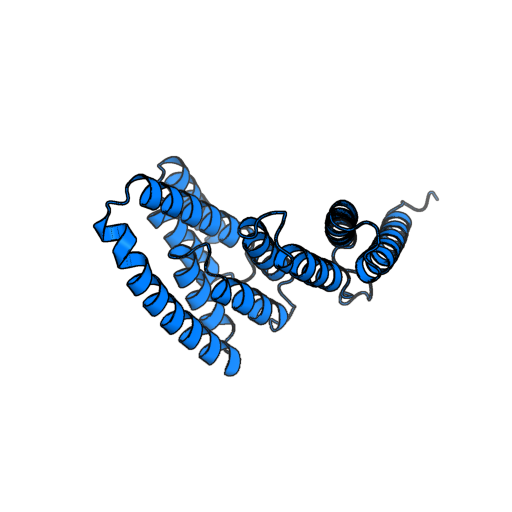R A O 1
ATOM 1691 N N . GLU A 1 208 ? 10.453 21.717 -20.467 1.00 48.41 208 GLU A N 1
ATOM 1692 C CA . GLU A 1 208 ? 11.033 23.044 -20.690 1.00 48.41 208 GLU A CA 1
ATOM 1693 C C . GLU A 1 208 ? 10.178 23.835 -21.698 1.00 48.41 208 GLU A C 1
ATOM 1695 O O . GLU A 1 208 ? 9.868 23.326 -22.784 1.00 48.41 208 GLU A O 1
ATOM 1700 N N . PRO A 1 209 ? 9.759 25.077 -21.376 1.00 48.72 209 PRO A N 1
ATOM 1701 C CA . PRO A 1 209 ? 9.060 25.909 -22.339 1.00 48.72 209 PRO A CA 1
ATOM 1702 C C . PRO A 1 209 ? 10.007 26.168 -23.509 1.00 48.72 209 PRO A C 1
ATOM 1704 O O . PRO A 1 209 ? 11.113 26.673 -23.320 1.00 48.72 209 PRO A O 1
ATOM 1707 N N . LYS A 1 210 ? 9.567 25.832 -24.726 1.00 48.62 210 LYS A N 1
ATOM 1708 C CA . LYS A 1 210 ? 10.249 26.273 -25.943 1.00 48.62 210 LYS A CA 1
ATOM 1709 C C . LYS A 1 210 ? 10.278 27.799 -25.905 1.00 48.62 210 LYS A C 1
ATOM 1711 O O . LYS A 1 210 ? 9.243 28.435 -26.092 1.00 48.62 210 LYS A O 1
ATOM 1716 N N . LEU A 1 211 ? 11.440 28.359 -25.581 1.00 49.06 211 LEU A N 1
ATOM 1717 C CA . LEU A 1 211 ? 11.723 29.779 -25.730 1.00 49.06 211 LEU A CA 1
ATOM 1718 C C . LEU A 1 211 ? 11.587 30.090 -27.225 1.00 49.06 211 LEU A C 1
ATOM 1720 O O . LEU A 1 211 ? 12.472 29.750 -28.008 1.00 49.06 211 LEU A O 1
ATOM 1724 N N . ASN A 1 212 ? 10.428 30.633 -27.601 1.00 45.25 212 ASN A N 1
ATOM 1725 C CA . ASN A 1 212 ? 10.211 31.306 -28.879 1.00 45.25 212 ASN A CA 1
ATOM 1726 C C . ASN A 1 212 ? 10.685 32.752 -28.761 1.00 45.25 212 ASN A C 1
ATOM 1728 O O . ASN A 1 212 ? 10.357 33.379 -27.726 1.00 45.25 212 ASN A O 1
#

Secondary structure (DSSP, 8-state):
-HHHHHHHHHHHHHHTT-HHHHHHHHHHHHHH-TT-HHHHHHHHHHHHHHHHHHHHT--HHHHHTHHHHHHHHHHHHHHHHHHHHTT-HHHHHHHHHHHHHH-TT-HHHHHHHHHHHHHSSS--HHHHHHHHHHHHHHS-TT-HHHHHHHHHHHHHHHSB-TTSSBS-HHHHHHHHHHHHHH-TT-HHHHHHHHHHHHHHHHHHHHHS----

Radius of gyration: 19.39 Å; chains: 1; bounding box: 48×48×57 Å

Sequence (212 aa):
MLKQEFFSKALKAMEFKNYDSTIYWMQRLLEQEQDCLEARQLARRAALERWKKREATATSVQRLLRNFFKIKSFLIVTKARYLFQRGDFSKAFVVLESLLGNFPHDEAAHRLMVECAMKWSPPLRSVALFSYEALLQEISNNNPRKMKLLEEIGAFCLCSDESGLPWNPTRAKDCYEEILLLEPHHLVARKGMNRASAALSVATFNTEPKLN